Protein AF-A0A953JW24-F1 (afdb_monomer)

Nearest PDB structures (foldseek):
  2bq8-assembly1_X  TM=8.144E-01  e=4.336E-14  Homo sapiens
  7ov3-assembly1_A  TM=8.007E-01  e=7.863E-14  Sus scrofa
  1qhw-assembly1_A  TM=7.989E-01  e=8.857E-14  Rattus norvegicus
  1xzw-assembly1_A  TM=7.989E-01  e=3.280E-13  Ipomoea batatas
  1uf3-assembly1_C  TM=5.770E-01  e=3.808E-05  Thermus thermophilus

Solvent-accessible surface area (backbone atoms only — not comparable to full-atom values): 20051 Å² total; per-residue (Å²): 110,73,67,59,52,52,52,51,50,51,53,49,52,50,49,51,51,51,50,50,51,52,49,50,48,43,64,57,51,58,76,46,74,72,75,73,79,60,70,57,72,88,74,63,55,82,58,80,46,40,34,31,35,40,7,26,32,27,29,74,73,83,72,66,46,52,59,51,54,42,47,53,46,42,75,67,62,40,71,37,30,41,33,18,11,17,58,22,55,50,37,85,40,61,69,30,50,51,52,46,51,49,50,33,55,74,47,70,53,46,73,50,75,21,42,22,75,33,30,34,50,96,66,101,40,66,56,11,56,52,46,49,38,68,80,40,67,86,52,94,55,68,48,48,51,34,49,55,84,67,37,39,37,42,35,30,38,61,91,49,66,58,50,91,89,29,70,56,34,52,48,55,56,48,52,54,64,79,52,58,29,25,24,43,33,33,28,6,60,51,56,71,72,57,60,77,70,64,52,71,63,26,50,50,36,22,46,49,48,44,51,56,35,53,76,40,51,38,35,41,36,42,12,5,77,47,29,16,38,36,32,37,26,25,39,53,69,28,29,36,35,29,37,8,10,21,30,101,75,38,39,76,65,59,72,79,46,97,54,50,65,49,74,47,44,65,44,48,37,42,36,41,36,35,34,43,92,57,27,36,42,34,38,31,30,34,83,90,67,49,78,76,47,65,47,74,42,82,40,45,70,40,93,59,78,79,79,86,81,90,50,99,86,52,70,60,49,62,53,80,88,68,49,82,71,82,64,86,76,73,87,70,93,80,87,85,86,81,84,85,72,92,77,95,70,85,85,79,78,81,73,83,92,82,83,77,88,79,90,129

Mean predicted aligned error: 10.03 Å

Sequence (360 aa):
MRKLFRLLLIALLIGLAAFGGFAWMVVHPTIGEVASPSPSDKAAGAPLWSFGFVGDTHQGLQSGAVDELFSKLAQAKVELVLHLGDMVDQAESEAQWQSFVDLARQHRLRLLPTIGNHDAIAAYSDHGEIRLRRHFPWLPATFYHCRHRDLNFLVLNSERSLLPGSVQRKFIGRELFDHPGTTVVTIHRPVFTASPRDWGNKYWRQLWLHSALSGSDANLVLSGHNHYYERTRPLDKVTYVTSGGGAPNTYDPPAPNQHTAIVAGDKLHYGIVAVHADRLHTRVYDLAGNLLDAFDTPRRPPHHPVGHQVNPGSLELPPLADLPFFSGDEVSANQANSDIATDSSPLNMVLPDDQLPRPW

pLDDT: mean 82.02, std 21.35, range [27.58, 98.88]

Radius of gyration: 21.93 Å; Cα contacts (8 Å, |Δi|>4): 721; chains: 1; bounding box: 59×57×71 Å

Structure (mmCIF, N/CA/C/O backbone):
data_AF-A0A953JW24-F1
#
_entry.id   AF-A0A953JW24-F1
#
loop_
_atom_site.group_PDB
_atom_site.id
_atom_site.type_symbol
_atom_site.label_atom_id
_atom_site.label_alt_id
_atom_site.label_comp_id
_atom_site.label_asym_id
_atom_site.label_entity_id
_atom_site.label_seq_id
_atom_site.pdbx_PDB_ins_code
_atom_site.Cartn_x
_atom_site.Cartn_y
_atom_site.Cartn_z
_atom_site.occupancy
_atom_site.B_iso_or_equiv
_atom_site.auth_seq_id
_atom_site.auth_comp_id
_atom_site.auth_asym_id
_atom_site.auth_atom_id
_atom_site.pdbx_PDB_model_num
ATOM 1 N N . MET A 1 1 ? -28.484 -6.843 -46.686 1.00 72.25 1 MET A N 1
ATOM 2 C CA . MET A 1 1 ? -27.184 -6.217 -46.342 1.00 72.25 1 MET A CA 1
ATOM 3 C C . MET A 1 1 ? -27.311 -4.857 -45.637 1.00 72.25 1 MET A C 1
ATOM 5 O O . MET A 1 1 ? -26.897 -4.774 -44.492 1.00 72.25 1 MET A O 1
ATOM 9 N N . ARG A 1 2 ? -27.943 -3.815 -46.212 1.00 85.44 2 ARG A N 1
ATOM 10 C CA . ARG A 1 2 ? -28.028 -2.468 -45.579 1.00 85.44 2 ARG A CA 1
ATOM 11 C C . ARG A 1 2 ? -28.730 -2.405 -44.206 1.00 85.44 2 ARG A C 1
ATOM 13 O O . ARG A 1 2 ? -28.278 -1.666 -43.341 1.00 85.44 2 ARG A O 1
ATOM 20 N N . LYS A 1 3 ? -29.812 -3.169 -43.987 1.00 87.38 3 LYS A N 1
ATOM 21 C CA . LYS A 1 3 ? -30.506 -3.232 -42.679 1.00 87.38 3 LYS A CA 1
ATOM 22 C C . LYS A 1 3 ? -29.643 -3.888 -41.593 1.00 87.38 3 LYS A C 1
ATOM 24 O O . LYS A 1 3 ? -29.522 -3.330 -40.514 1.00 87.38 3 LYS A O 1
ATOM 29 N N . LEU A 1 4 ? -28.999 -5.015 -41.912 1.00 89.19 4 LEU A N 1
ATOM 30 C CA . LEU A 1 4 ? -28.085 -5.708 -40.999 1.00 89.19 4 LEU A CA 1
ATOM 31 C C . LEU A 1 4 ? -26.889 -4.822 -40.625 1.00 89.19 4 LEU A C 1
ATOM 33 O O . LEU A 1 4 ? -26.575 -4.695 -39.451 1.00 89.19 4 LEU A O 1
ATOM 37 N N . PHE A 1 5 ? -26.291 -4.132 -41.601 1.00 92.50 5 PHE A N 1
ATOM 38 C CA . PHE A 1 5 ? -25.209 -3.179 -41.342 1.00 92.50 5 PHE A CA 1
ATOM 39 C C . PHE A 1 5 ? -25.637 -2.042 -40.400 1.00 92.50 5 PHE A C 1
ATOM 41 O O . PHE A 1 5 ? -24.920 -1.723 -39.459 1.00 92.50 5 PHE A O 1
ATOM 48 N N . ARG A 1 6 ? -26.831 -1.461 -40.600 1.00 91.81 6 ARG A N 1
ATOM 49 C CA . ARG A 1 6 ? -27.373 -0.433 -39.693 1.00 91.81 6 ARG A CA 1
ATOM 50 C C . ARG A 1 6 ? -27.595 -0.965 -38.277 1.00 91.81 6 ARG A C 1
ATOM 52 O O . ARG A 1 6 ? -27.278 -0.259 -37.331 1.00 91.81 6 ARG A O 1
ATOM 59 N N . LEU A 1 7 ? -28.108 -2.186 -38.130 1.00 93.00 7 LEU A N 1
ATOM 60 C CA . LEU A 1 7 ? -28.302 -2.806 -36.815 1.00 93.00 7 LEU A CA 1
ATOM 61 C C . LEU A 1 7 ? -26.968 -3.060 -36.104 1.00 93.00 7 LEU A C 1
ATOM 63 O O . LEU A 1 7 ? -26.850 -2.736 -34.928 1.00 93.00 7 LEU A O 1
ATOM 67 N N . LEU A 1 8 ? -25.955 -3.560 -36.820 1.00 93.31 8 LEU A N 1
ATOM 68 C CA . LEU A 1 8 ? -24.609 -3.750 -36.271 1.00 93.31 8 LEU A CA 1
ATOM 69 C C . LEU A 1 8 ? -23.970 -2.421 -35.851 1.00 93.31 8 LEU A C 1
ATOM 71 O O . LEU A 1 8 ? -23.380 -2.345 -34.779 1.00 93.31 8 LEU A O 1
ATOM 75 N N . LEU A 1 9 ? -24.131 -1.363 -36.652 1.00 93.94 9 LEU A N 1
ATOM 76 C CA . LEU A 1 9 ? -23.633 -0.033 -36.304 1.00 93.94 9 LEU A CA 1
ATOM 77 C C . LEU A 1 9 ? -24.343 0.537 -35.067 1.00 93.94 9 LEU A C 1
ATOM 79 O O . LEU A 1 9 ? -23.683 1.069 -34.184 1.00 93.94 9 LEU A O 1
ATOM 83 N N . ILE A 1 10 ? -25.670 0.400 -34.975 1.00 94.25 10 ILE A N 1
ATOM 84 C CA . ILE A 1 10 ? -26.435 0.831 -33.795 1.00 94.25 10 ILE A CA 1
ATOM 85 C C . ILE A 1 10 ? -25.984 0.054 -32.553 1.00 94.25 10 ILE A C 1
ATOM 87 O O . ILE A 1 10 ? -25.724 0.666 -31.523 1.00 94.25 10 ILE A O 1
ATOM 91 N N . ALA A 1 11 ? -25.837 -1.270 -32.651 1.00 92.75 11 ALA A N 1
ATOM 92 C CA . ALA A 1 11 ? -25.358 -2.099 -31.546 1.00 92.75 11 ALA A CA 1
ATOM 93 C C . ALA A 1 11 ? -23.941 -1.701 -31.100 1.00 92.75 11 ALA A C 1
ATOM 95 O O . ALA A 1 11 ? -23.691 -1.584 -29.903 1.00 92.75 11 ALA A O 1
ATOM 96 N N . LEU A 1 12 ? -23.036 -1.423 -32.047 1.00 93.56 12 LEU A N 1
ATOM 97 C CA . LEU A 1 12 ? -21.690 -0.926 -31.755 1.00 93.56 12 LEU A CA 1
ATOM 98 C C . LEU A 1 12 ? -21.729 0.431 -31.041 1.00 93.56 12 LEU A C 1
ATOM 100 O O . LEU A 1 12 ? -21.037 0.611 -30.045 1.00 93.56 12 LEU A O 1
ATOM 104 N N . LEU A 1 13 ? -22.546 1.375 -31.518 1.00 93.75 13 LEU A N 1
ATOM 105 C CA . LEU A 1 13 ? -22.682 2.698 -30.902 1.00 93.75 13 LEU A CA 1
ATOM 106 C C . LEU A 1 13 ? -23.253 2.610 -29.481 1.00 93.75 13 LEU A C 1
ATOM 108 O O . LEU A 1 13 ? -22.744 3.280 -28.586 1.00 93.75 13 LEU A O 1
ATOM 112 N N . ILE A 1 14 ? -24.256 1.755 -29.257 1.00 93.31 14 ILE A N 1
ATOM 113 C CA . ILE A 1 14 ? -24.796 1.481 -27.917 1.00 93.31 14 ILE A CA 1
ATOM 114 C C . ILE A 1 14 ? -23.713 0.867 -27.025 1.00 93.31 14 ILE A C 1
ATOM 116 O O . ILE A 1 14 ? -23.540 1.309 -25.894 1.00 93.31 14 ILE A O 1
ATOM 120 N N . GLY A 1 15 ? -22.953 -0.107 -27.534 1.00 90.75 15 GLY A N 1
ATOM 121 C CA . GLY A 1 15 ? -21.854 -0.734 -26.800 1.00 90.75 15 GLY A CA 1
ATOM 122 C C . GLY A 1 15 ? -20.759 0.259 -26.406 1.00 90.75 15 GLY A C 1
ATOM 123 O O . GLY A 1 15 ? -20.327 0.271 -25.256 1.00 90.75 15 GLY A O 1
ATOM 124 N N . LEU A 1 16 ? -20.353 1.140 -27.325 1.00 91.69 16 LEU A N 1
ATOM 125 C CA . LEU A 1 16 ? -19.372 2.198 -27.064 1.00 91.69 16 LEU A CA 1
ATOM 126 C C . LEU A 1 16 ? -19.886 3.219 -26.045 1.00 91.69 16 LEU A C 1
ATOM 128 O O . LEU A 1 16 ? -19.141 3.609 -25.150 1.00 91.69 16 LEU A O 1
ATOM 132 N N . ALA A 1 17 ? -21.154 3.625 -26.146 1.00 90.31 17 ALA A N 1
ATOM 133 C CA . ALA A 1 17 ? -21.768 4.534 -25.183 1.00 90.31 17 ALA A CA 1
ATOM 134 C C . ALA A 1 17 ? -21.864 3.900 -23.785 1.00 90.31 17 ALA A C 1
ATOM 136 O O . ALA A 1 17 ? -21.519 4.544 -22.797 1.00 90.31 17 ALA A O 1
ATOM 137 N N . ALA A 1 18 ? -22.267 2.628 -23.700 1.00 89.94 18 ALA A N 1
ATOM 138 C CA . ALA A 1 18 ? -22.333 1.885 -22.444 1.00 89.94 18 ALA A CA 1
ATOM 139 C C . ALA A 1 18 ? -20.945 1.712 -21.810 1.00 89.94 18 ALA A C 1
ATOM 141 O O . ALA A 1 18 ? -20.783 1.961 -20.616 1.00 89.94 18 ALA A O 1
ATOM 142 N N . PHE A 1 19 ? -19.929 1.354 -22.604 1.00 88.19 19 PHE A N 1
ATOM 143 C CA . PHE A 1 19 ? -18.548 1.267 -22.131 1.00 88.19 19 PHE A CA 1
ATOM 144 C C . PHE A 1 19 ? -18.015 2.629 -21.673 1.00 88.19 19 PHE A C 1
ATOM 146 O O . PHE A 1 19 ? -17.398 2.713 -20.616 1.00 88.19 19 PHE A O 1
ATOM 153 N N . GLY A 1 20 ? -18.295 3.700 -22.421 1.00 89.31 20 GLY A N 1
ATOM 154 C CA . GLY A 1 20 ? -17.932 5.063 -22.037 1.00 89.31 20 GLY A CA 1
ATOM 155 C C . GLY A 1 20 ? -18.574 5.489 -20.714 1.00 89.31 20 GLY A C 1
ATOM 156 O O . GLY A 1 20 ? -17.888 6.035 -19.855 1.00 89.31 20 GLY A O 1
ATOM 157 N N . GLY A 1 21 ? -19.858 5.178 -20.514 1.00 88.00 21 GLY A N 1
ATOM 158 C CA . GLY A 1 21 ? -20.566 5.429 -19.256 1.00 88.00 21 GLY A CA 1
ATOM 159 C C . GLY A 1 21 ? -19.998 4.627 -18.082 1.00 88.00 21 GLY A C 1
ATOM 160 O O . GLY A 1 21 ? -19.746 5.195 -17.022 1.00 88.00 21 GLY A O 1
ATOM 161 N N . PHE A 1 22 ? -19.727 3.333 -18.281 1.00 86.50 22 PHE A N 1
ATOM 162 C CA . PHE A 1 22 ? -19.067 2.487 -17.282 1.00 86.50 22 PHE A CA 1
ATOM 163 C C . PHE A 1 22 ? -17.683 3.029 -16.909 1.00 86.50 22 PHE A C 1
ATOM 165 O O . PHE A 1 22 ? -17.386 3.202 -15.729 1.00 86.50 22 PHE A O 1
ATOM 172 N N . ALA A 1 23 ? -16.856 3.346 -17.907 1.00 88.38 23 ALA A N 1
ATOM 173 C CA . ALA A 1 23 ? -15.517 3.862 -17.677 1.00 88.38 23 ALA A CA 1
ATOM 174 C C . ALA A 1 23 ? -15.546 5.201 -16.940 1.00 88.38 23 ALA A C 1
ATOM 176 O O . ALA A 1 23 ? -14.762 5.402 -16.017 1.00 88.38 23 ALA A O 1
ATOM 177 N N . TRP A 1 24 ? -16.480 6.087 -17.298 1.00 89.19 24 TRP A N 1
ATOM 178 C CA . TRP A 1 24 ? -16.683 7.347 -16.595 1.00 89.19 24 TRP A CA 1
ATOM 179 C C . TRP A 1 24 ? -17.077 7.127 -15.131 1.00 89.19 24 TRP A C 1
ATOM 181 O O . TRP A 1 24 ? -16.460 7.732 -14.262 1.00 89.19 24 TRP A O 1
ATOM 191 N N . MET A 1 25 ? -18.027 6.233 -14.845 1.00 86.31 25 MET A N 1
ATOM 192 C CA . MET A 1 25 ? -18.471 5.943 -13.476 1.00 86.31 25 MET A CA 1
ATOM 193 C C . MET A 1 25 ? -17.333 5.405 -12.599 1.00 86.31 25 MET A C 1
ATOM 195 O O . MET A 1 25 ? -17.153 5.863 -11.480 1.00 86.31 25 MET A O 1
ATOM 199 N N . VAL A 1 26 ? -16.529 4.468 -13.109 1.00 84.81 26 VAL A N 1
ATOM 200 C CA . VAL A 1 26 ? -15.448 3.845 -12.325 1.00 84.81 26 VAL A CA 1
ATOM 201 C C . VAL A 1 26 ? -14.311 4.822 -12.012 1.00 84.81 26 VAL A C 1
ATOM 203 O O . VAL A 1 26 ? -13.729 4.766 -10.931 1.00 84.81 26 VAL A O 1
ATOM 206 N N . VAL A 1 27 ? -13.963 5.710 -12.947 1.00 88.62 27 VAL A N 1
ATOM 207 C CA . VAL A 1 27 ? -12.881 6.689 -12.728 1.00 88.62 27 VAL A CA 1
ATOM 208 C C . VAL A 1 27 ? -13.354 7.950 -11.992 1.00 88.62 27 VAL A C 1
ATOM 210 O O . VAL A 1 27 ? -12.522 8.766 -11.600 1.00 88.62 27 VAL A O 1
ATOM 213 N N . HIS A 1 28 ? -14.665 8.081 -11.757 1.00 90.06 28 HIS A N 1
ATOM 214 C CA . HIS A 1 28 ? -15.287 9.115 -10.924 1.00 90.06 28 HIS A CA 1
ATOM 215 C C . HIS A 1 28 ? -16.089 8.465 -9.783 1.00 90.06 28 HIS A C 1
ATOM 217 O O . HIS A 1 28 ? -17.320 8.540 -9.772 1.00 90.06 28 HIS A O 1
ATOM 223 N N . PRO A 1 29 ? -15.401 7.805 -8.838 1.00 93.62 29 PRO A N 1
ATOM 224 C CA . PRO A 1 29 ? -16.054 7.077 -7.762 1.00 93.62 29 PRO A CA 1
ATOM 225 C C . PRO A 1 29 ? -16.805 8.010 -6.817 1.00 93.62 29 PRO A C 1
ATOM 227 O O . PRO A 1 29 ? -16.514 9.207 -6.713 1.00 93.62 29 PRO A O 1
ATOM 230 N N . THR A 1 30 ? -17.736 7.442 -6.056 1.00 94.19 30 THR A N 1
ATOM 231 C CA . THR A 1 30 ? -18.421 8.182 -4.998 1.00 94.19 30 THR A CA 1
ATOM 232 C C . THR A 1 30 ? -17.414 8.550 -3.915 1.00 94.19 30 THR A C 1
ATOM 234 O O . THR A 1 30 ? -16.784 7.678 -3.313 1.00 94.19 30 THR A O 1
ATOM 237 N N . ILE A 1 31 ? -17.274 9.848 -3.654 1.00 95.38 31 ILE A N 1
ATOM 238 C CA . ILE A 1 31 ? -16.369 10.378 -2.635 1.00 95.38 31 ILE A CA 1
ATOM 239 C C . ILE A 1 31 ? -17.102 10.375 -1.294 1.00 95.38 31 ILE A C 1
ATOM 241 O O . ILE A 1 31 ? -18.052 11.128 -1.090 1.00 95.38 31 ILE A O 1
ATOM 245 N N . GLY A 1 32 ? -16.659 9.514 -0.384 1.00 90.81 32 GLY A N 1
ATOM 246 C CA . GLY A 1 32 ? -17.136 9.469 0.991 1.00 90.81 32 GLY A CA 1
ATOM 247 C C . GLY A 1 32 ? -16.577 10.609 1.842 1.00 90.81 32 GLY A C 1
ATOM 248 O O . GLY A 1 32 ? -15.574 11.246 1.507 1.00 90.81 32 GLY A O 1
ATOM 249 N N . GLU A 1 33 ? -17.213 10.850 2.983 1.00 83.75 33 GLU A N 1
ATOM 250 C CA . GLU A 1 33 ? -16.697 11.793 3.969 1.00 83.75 33 GLU A CA 1
ATOM 251 C C . GLU A 1 33 ? -15.441 11.239 4.654 1.00 83.75 33 GLU A C 1
ATOM 253 O O . GLU A 1 33 ? -15.253 10.028 4.797 1.00 83.75 33 GLU A O 1
ATOM 258 N N . VAL A 1 34 ? -14.563 12.143 5.091 1.00 73.38 34 VAL A N 1
ATOM 259 C CA . VAL A 1 34 ? -13.479 11.765 6.000 1.00 73.38 34 VAL A CA 1
ATOM 260 C C . VAL A 1 34 ? -14.140 11.475 7.339 1.00 73.38 34 VAL A C 1
ATOM 262 O O . VAL A 1 34 ? -14.781 12.364 7.896 1.00 73.38 34 VAL A O 1
ATOM 265 N N . ALA A 1 35 ? -14.013 10.245 7.842 1.00 63.59 35 ALA A N 1
ATOM 266 C CA . ALA A 1 35 ? -14.480 9.934 9.186 1.00 63.59 35 ALA A CA 1
ATOM 267 C C . ALA A 1 35 ? -13.866 10.941 10.174 1.00 63.59 35 ALA A C 1
ATOM 269 O O . ALA A 1 35 ? -12.676 11.253 10.078 1.00 63.59 35 ALA A O 1
ATOM 270 N N . SER A 1 36 ? -14.684 11.470 11.090 1.00 53.69 36 SER A N 1
ATOM 271 C CA . SER A 1 36 ? -14.232 12.308 12.208 1.00 53.69 36 SER A CA 1
ATOM 272 C C . SER A 1 36 ? -12.985 11.702 12.862 1.00 53.69 36 SER A C 1
ATOM 274 O O . SER A 1 36 ? -12.877 10.473 12.873 1.00 53.69 36 SER A O 1
ATOM 276 N N . PRO A 1 37 ? -12.053 12.516 13.404 1.00 56.09 37 PRO A N 1
ATOM 277 C CA . PRO A 1 37 ? -10.800 12.006 13.957 1.00 56.09 37 PRO A CA 1
ATOM 278 C C . PRO A 1 37 ? -11.079 10.814 14.872 1.00 56.09 37 PRO A C 1
ATOM 280 O O . PRO A 1 37 ? -11.942 10.906 15.752 1.00 56.09 37 PRO A O 1
ATOM 283 N N . SER A 1 38 ? -10.394 9.694 14.612 1.00 57.16 38 SER A N 1
ATOM 284 C CA . SER A 1 38 ? -10.602 8.461 15.368 1.00 57.16 38 SER A CA 1
ATOM 285 C C . SER A 1 38 ? -10.524 8.748 16.866 1.00 57.16 38 SER A C 1
ATOM 287 O O . SER A 1 38 ? -9.682 9.550 17.294 1.00 57.16 38 SER A O 1
ATOM 289 N N . PRO A 1 39 ? -11.361 8.087 17.685 1.00 53.34 39 PRO A N 1
ATOM 290 C CA . PRO A 1 39 ? -11.211 8.141 19.129 1.00 53.34 39 PRO A CA 1
ATOM 291 C C . PRO A 1 39 ? -9.757 7.838 19.503 1.00 53.34 39 PRO A C 1
ATOM 293 O O . PRO A 1 39 ? -9.147 6.939 18.928 1.00 53.34 39 PRO A O 1
ATOM 296 N N . SER A 1 40 ? -9.205 8.570 20.475 1.00 57.31 40 SER A N 1
ATOM 297 C CA . SER A 1 40 ? -7.867 8.284 21.015 1.00 57.31 40 SER A CA 1
ATOM 298 C C . SER A 1 40 ? -7.718 6.789 21.338 1.00 57.31 40 SER A C 1
ATOM 300 O O . SER A 1 40 ? -8.700 6.191 21.782 1.00 57.31 40 SER A O 1
ATOM 302 N N . ASP A 1 41 ? -6.514 6.208 21.223 1.00 55.97 41 ASP A N 1
ATOM 303 C CA . ASP A 1 41 ? -6.262 4.769 21.466 1.00 55.97 41 ASP A CA 1
ATOM 304 C C . ASP A 1 41 ? -6.875 4.258 22.796 1.00 55.97 41 ASP A C 1
ATOM 306 O O . ASP A 1 41 ? -7.283 3.105 22.906 1.00 55.97 41 ASP A O 1
ATOM 310 N N . LYS A 1 42 ? -7.018 5.128 23.811 1.00 55.84 42 LYS A N 1
ATOM 311 C CA . LYS A 1 42 ? -7.668 4.798 25.095 1.00 55.84 42 LYS A CA 1
ATOM 312 C C . LYS A 1 42 ? -9.155 4.438 24.978 1.00 55.84 42 LYS A C 1
ATOM 314 O O . LYS A 1 42 ? -9.644 3.648 25.777 1.00 55.84 42 LYS A O 1
ATOM 319 N N . ALA A 1 43 ? -9.873 5.022 24.024 1.00 57.44 43 ALA A N 1
ATOM 320 C CA . ALA A 1 43 ? -11.295 4.775 23.783 1.00 57.44 43 ALA A CA 1
ATOM 321 C C . ALA A 1 43 ? -11.536 3.623 22.787 1.00 57.44 43 ALA A C 1
ATOM 323 O O . ALA A 1 43 ? -12.635 3.082 22.723 1.00 57.44 43 ALA A O 1
ATOM 324 N N . ALA A 1 44 ? -10.506 3.237 22.030 1.00 61.62 44 ALA A N 1
ATOM 325 C CA . ALA A 1 44 ? -10.567 2.297 20.914 1.00 61.62 44 ALA A CA 1
ATOM 326 C C . ALA A 1 44 ? -10.638 0.806 21.313 1.00 61.62 44 ALA A C 1
ATOM 328 O O . ALA A 1 44 ? -10.867 -0.037 20.439 1.00 61.62 44 ALA A O 1
ATOM 329 N N . GLY A 1 45 ? -10.445 0.483 22.599 1.00 73.31 45 GLY A N 1
ATOM 330 C CA . GLY A 1 45 ? -10.187 -0.882 23.071 1.00 73.31 45 GLY A CA 1
ATOM 331 C C . GLY A 1 45 ? -8.786 -1.367 22.678 1.00 73.31 45 GLY A C 1
ATOM 332 O O . GLY A 1 45 ? -8.121 -0.760 21.844 1.00 73.31 45 GLY A O 1
ATOM 333 N N . ALA A 1 46 ? -8.305 -2.456 23.281 1.00 84.94 46 ALA A N 1
ATOM 334 C CA . ALA A 1 46 ? -7.021 -3.030 22.879 1.00 84.94 46 ALA A CA 1
ATOM 335 C C . ALA A 1 46 ? -7.124 -3.632 21.460 1.00 84.94 46 ALA A C 1
ATOM 337 O O . ALA A 1 46 ? -8.132 -4.284 21.160 1.00 84.94 46 ALA A O 1
ATOM 338 N N . PRO A 1 47 ? -6.123 -3.435 20.582 1.00 90.94 47 PRO A N 1
ATOM 339 C CA . PRO A 1 47 ? -6.099 -4.105 19.289 1.00 90.94 47 PRO A CA 1
ATOM 340 C C . PRO A 1 47 ? -5.923 -5.614 19.465 1.00 90.94 47 PRO A C 1
ATOM 342 O O . PRO A 1 47 ? -5.250 -6.069 20.390 1.00 90.94 47 PRO A O 1
ATOM 345 N N . LEU A 1 48 ? -6.507 -6.387 18.550 1.00 89.44 48 LEU A N 1
ATOM 346 C CA . LEU A 1 48 ? -6.288 -7.830 18.459 1.00 89.44 48 LEU A CA 1
ATOM 347 C C . LEU A 1 48 ? -4.837 -8.114 18.063 1.00 89.44 48 LEU A C 1
ATOM 349 O O . LEU A 1 48 ? -4.229 -9.037 18.594 1.00 89.44 48 LEU A O 1
ATOM 353 N N . TRP A 1 49 ? -4.312 -7.319 17.124 1.00 91.75 49 TRP A N 1
ATOM 354 C CA . TRP A 1 49 ? -2.929 -7.340 16.644 1.00 91.75 49 TRP A CA 1
ATOM 355 C C . TRP A 1 49 ? -2.622 -6.147 15.749 1.00 91.75 49 TRP A C 1
ATOM 357 O O . TRP A 1 49 ? -3.495 -5.315 15.511 1.00 91.75 49 TRP A O 1
ATOM 367 N N . SER A 1 50 ? -1.389 -6.047 15.256 1.00 95.19 50 SER A N 1
ATOM 368 C CA . SER A 1 50 ? -0.988 -4.989 14.332 1.00 95.19 50 SER A CA 1
ATOM 369 C C . SER A 1 50 ? -0.030 -5.477 13.248 1.00 95.19 50 SER A C 1
ATOM 371 O O . SER A 1 50 ? 0.729 -6.431 13.433 1.00 95.19 50 SER A O 1
ATOM 373 N N . PHE A 1 51 ? -0.052 -4.783 12.115 1.00 97.75 51 PHE A N 1
ATOM 374 C CA . PHE A 1 51 ? 0.964 -4.874 11.072 1.00 97.75 51 PHE A CA 1
ATOM 375 C C . PHE A 1 51 ? 1.486 -3.481 10.721 1.00 97.75 51 PHE A C 1
ATOM 377 O O . PHE A 1 51 ? 0.821 -2.476 10.970 1.00 97.75 51 PHE A O 1
ATOM 384 N N . GLY A 1 52 ? 2.690 -3.414 10.167 1.00 98.50 52 GLY A N 1
ATOM 385 C CA . GLY A 1 52 ? 3.298 -2.176 9.698 1.00 98.50 52 GLY A CA 1
ATOM 386 C C . GLY A 1 52 ? 3.273 -2.050 8.181 1.00 98.50 52 GLY A C 1
ATOM 387 O O . GLY A 1 52 ? 3.070 -3.036 7.471 1.00 98.50 52 GLY A O 1
ATOM 388 N N . PHE A 1 53 ? 3.539 -0.850 7.676 1.00 98.88 53 PHE A N 1
ATOM 389 C CA . PHE A 1 53 ? 3.883 -0.643 6.273 1.00 98.88 53 PHE A CA 1
ATOM 390 C C . PHE A 1 53 ? 4.935 0.450 6.101 1.00 98.88 53 PHE A C 1
ATOM 392 O O . PHE A 1 53 ? 5.007 1.396 6.886 1.00 98.88 53 PHE A O 1
ATOM 399 N N . VAL A 1 54 ? 5.744 0.304 5.058 1.00 98.62 54 VAL A N 1
ATOM 400 C CA . VAL A 1 54 ? 6.757 1.271 4.619 1.00 98.62 54 VAL A CA 1
ATOM 401 C C . VAL A 1 54 ? 7.018 1.043 3.129 1.00 98.62 54 VAL A C 1
ATOM 403 O O . VAL A 1 54 ? 6.891 -0.082 2.654 1.00 98.62 54 VAL A O 1
ATOM 406 N N . GLY A 1 55 ? 7.333 2.084 2.370 1.00 97.69 55 GLY A N 1
ATOM 407 C CA . GLY A 1 55 ? 7.630 1.991 0.940 1.00 97.69 55 GLY A CA 1
ATOM 408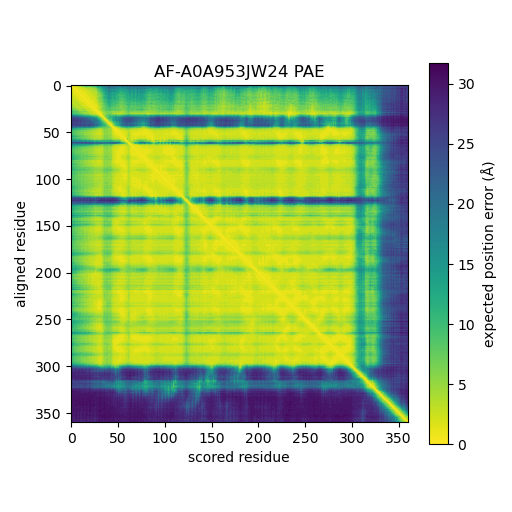 C C . GLY A 1 55 ? 8.825 2.849 0.576 1.00 97.69 55 GLY A C 1
ATOM 409 O O . GLY A 1 55 ? 9.151 3.769 1.324 1.00 97.69 55 GLY A O 1
ATOM 410 N N . ASP A 1 56 ? 9.445 2.555 -0.565 1.00 97.62 56 ASP A N 1
ATOM 411 C CA . ASP A 1 56 ? 10.477 3.399 -1.167 1.00 97.62 56 ASP A CA 1
ATOM 412 C C . ASP A 1 56 ? 11.669 3.603 -0.216 1.00 97.62 56 ASP A C 1
ATOM 414 O O . ASP A 1 56 ? 12.125 4.719 0.027 1.00 97.62 56 ASP A O 1
ATOM 418 N N . THR A 1 57 ? 12.171 2.512 0.373 1.00 96.44 57 THR A N 1
ATOM 419 C CA . THR A 1 57 ? 13.356 2.554 1.243 1.00 96.44 57 THR A CA 1
ATOM 420 C C . THR A 1 57 ? 14.652 2.754 0.474 1.00 96.44 57 THR A C 1
ATOM 422 O O . THR A 1 57 ? 15.629 3.192 1.080 1.00 96.44 57 THR A O 1
ATOM 425 N N . HIS A 1 58 ? 14.676 2.439 -0.830 1.00 93.50 58 HIS A N 1
ATOM 426 C CA . HIS A 1 58 ? 15.821 2.650 -1.724 1.00 93.50 58 HIS A CA 1
ATOM 427 C C . HIS A 1 58 ? 17.168 2.303 -1.061 1.00 93.50 58 HIS A C 1
ATOM 429 O O . HIS A 1 58 ? 18.090 3.128 -0.991 1.00 93.50 58 HIS A O 1
ATOM 435 N N . GLN A 1 59 ? 17.290 1.086 -0.516 1.00 91.19 59 GLN A N 1
ATOM 436 C CA . GLN A 1 59 ? 18.527 0.640 0.117 1.00 91.19 59 GLN A CA 1
ATOM 437 C C . GLN A 1 59 ? 19.672 0.792 -0.886 1.00 91.19 59 GLN A C 1
ATOM 439 O O . GLN A 1 59 ? 19.667 0.178 -1.949 1.00 91.19 59 GLN A O 1
ATOM 444 N N . GLY A 1 60 ? 20.641 1.645 -0.556 1.00 80.38 60 GLY A N 1
ATOM 445 C CA . GLY A 1 60 ? 21.656 2.109 -1.507 1.00 80.38 60 GLY A CA 1
ATOM 446 C C . GLY A 1 60 ? 21.888 3.616 -1.464 1.00 80.38 60 GLY A C 1
ATOM 447 O O . GLY A 1 60 ? 23.016 4.047 -1.677 1.00 80.38 60 GLY A O 1
ATOM 448 N N . LEU A 1 61 ? 20.889 4.406 -1.056 1.00 80.69 61 LEU A N 1
ATOM 449 C CA . LEU A 1 61 ? 21.021 5.863 -0.886 1.00 80.69 61 LEU A CA 1
ATOM 450 C C . LEU A 1 61 ? 21.779 6.293 0.395 1.00 80.69 61 LEU A C 1
ATOM 452 O O . LEU A 1 61 ? 21.778 7.468 0.744 1.00 80.69 61 LEU A O 1
ATOM 456 N N . GLN A 1 62 ? 22.437 5.350 1.089 1.00 66.44 62 GLN A N 1
ATOM 457 C CA . GLN A 1 62 ? 23.366 5.559 2.219 1.00 66.44 62 GLN A CA 1
ATOM 458 C C . GLN A 1 62 ? 22.908 6.582 3.279 1.00 66.44 62 GLN A C 1
ATOM 460 O O . GLN A 1 62 ? 23.619 7.533 3.592 1.00 66.44 62 GLN A O 1
ATOM 465 N N . SER A 1 63 ? 21.729 6.374 3.866 1.00 70.69 63 SER A N 1
ATOM 466 C CA . SER A 1 63 ? 21.105 7.364 4.758 1.00 70.69 63 SER A CA 1
ATOM 467 C C . SER A 1 63 ? 20.912 6.928 6.212 1.00 70.69 63 SER A C 1
ATOM 469 O O . SER A 1 63 ? 20.589 7.761 7.051 1.00 70.69 63 SER A O 1
ATOM 471 N N . GLY A 1 64 ? 21.031 5.632 6.521 1.00 86.00 64 GLY A N 1
ATOM 472 C CA . GLY A 1 64 ? 20.636 5.072 7.825 1.00 86.00 64 GLY A CA 1
ATOM 473 C C . GLY A 1 64 ? 19.120 5.069 8.090 1.00 86.00 64 GLY A C 1
ATOM 474 O O . GLY A 1 64 ? 18.674 4.421 9.031 1.00 86.00 64 GLY A O 1
ATOM 475 N N . ALA A 1 65 ? 18.316 5.715 7.235 1.00 91.31 65 ALA A N 1
ATOM 476 C CA . ALA A 1 65 ? 16.871 5.855 7.416 1.00 91.31 65 ALA A CA 1
ATOM 477 C C . ALA A 1 65 ? 16.150 4.503 7.495 1.00 91.31 65 ALA A C 1
ATOM 479 O O . ALA A 1 65 ? 15.248 4.336 8.309 1.00 91.31 65 ALA A O 1
ATOM 480 N N . VAL A 1 66 ? 16.574 3.524 6.688 1.00 94.75 66 VAL A N 1
ATOM 481 C CA . VAL A 1 66 ? 15.966 2.183 6.652 1.00 94.75 66 VAL A CA 1
ATOM 482 C C . VAL A 1 66 ? 16.129 1.459 7.990 1.00 94.75 66 VAL A C 1
ATOM 484 O O . VAL A 1 66 ? 15.171 0.871 8.486 1.00 94.75 66 VAL A O 1
ATOM 487 N N . ASP A 1 67 ? 17.312 1.550 8.606 1.00 96.00 67 ASP A N 1
ATOM 488 C CA . ASP A 1 67 ? 17.577 0.962 9.925 1.00 96.00 67 ASP A CA 1
ATOM 489 C C . ASP A 1 67 ? 16.694 1.605 11.004 1.00 96.00 67 ASP A C 1
ATOM 491 O O . ASP A 1 67 ? 16.076 0.900 11.804 1.00 96.00 67 ASP A O 1
ATOM 495 N N . GLU A 1 68 ? 16.553 2.935 10.983 1.00 96.38 68 GLU A N 1
ATOM 496 C CA . GLU A 1 68 ? 15.694 3.642 11.934 1.00 96.38 68 GLU A CA 1
ATOM 497 C C . GLU A 1 68 ? 14.209 3.297 11.735 1.00 96.38 68 GLU A C 1
ATOM 499 O O . GLU A 1 68 ? 13.524 2.965 12.704 1.00 96.38 68 GLU A O 1
ATOM 504 N N . LEU A 1 69 ? 13.713 3.301 10.492 1.00 97.38 69 LEU A N 1
ATOM 505 C CA . LEU A 1 69 ? 12.339 2.911 10.152 1.00 97.38 69 LEU A CA 1
ATOM 506 C C . LEU A 1 69 ? 12.035 1.485 10.626 1.00 97.38 69 LEU A C 1
ATOM 508 O O . LEU A 1 69 ? 11.005 1.241 11.262 1.00 97.38 69 LEU A O 1
ATOM 512 N N . PHE A 1 70 ? 12.945 0.543 10.370 1.00 97.56 70 PHE A N 1
ATOM 513 C CA . PHE A 1 70 ? 12.794 -0.843 10.806 1.00 97.56 70 PHE A CA 1
ATOM 514 C C . PHE A 1 70 ? 12.842 -0.970 12.330 1.00 97.56 70 PHE A C 1
ATOM 516 O O . PHE A 1 70 ? 12.022 -1.685 12.907 1.00 97.56 70 PHE A O 1
ATOM 523 N N . SER A 1 71 ? 13.706 -0.208 13.000 1.00 97.75 71 SER A N 1
ATOM 524 C CA . SER A 1 71 ? 13.740 -0.133 14.461 1.00 97.75 71 SER A CA 1
ATOM 525 C C . SER A 1 71 ? 12.411 0.360 15.040 1.00 97.75 71 SER A C 1
ATOM 527 O O . SER A 1 71 ? 11.885 -0.246 15.976 1.00 97.75 71 SER A O 1
ATOM 529 N N . LYS A 1 72 ? 11.804 1.412 14.469 1.00 98.12 72 LYS A N 1
ATOM 530 C CA . LYS A 1 72 ? 10.492 1.921 14.912 1.00 98.12 72 LYS A CA 1
ATOM 531 C C . LYS A 1 72 ? 9.383 0.881 14.728 1.00 98.12 72 LYS A C 1
ATOM 533 O O . LYS A 1 72 ? 8.587 0.666 15.643 1.00 98.12 72 LYS A O 1
ATOM 538 N N . LEU A 1 73 ? 9.355 0.200 13.582 1.00 98.19 73 LEU A N 1
ATOM 539 C CA . LEU A 1 73 ? 8.400 -0.878 13.304 1.00 98.19 73 LEU A CA 1
ATOM 540 C C . LEU A 1 73 ? 8.573 -2.058 14.275 1.00 98.19 73 LEU A C 1
ATOM 542 O O . LEU A 1 73 ? 7.586 -2.565 14.811 1.00 98.19 73 LEU A O 1
ATOM 546 N N . ALA A 1 74 ? 9.814 -2.448 14.576 1.00 96.62 74 ALA A N 1
ATOM 547 C CA . ALA A 1 74 ? 10.113 -3.507 15.537 1.00 96.62 74 ALA A CA 1
ATOM 548 C C . ALA A 1 74 ? 9.704 -3.121 16.969 1.00 96.62 74 ALA A C 1
ATOM 550 O O . ALA A 1 74 ? 9.093 -3.919 17.683 1.00 96.62 74 ALA A O 1
ATOM 551 N N . GLN A 1 75 ? 9.967 -1.877 17.386 1.00 97.31 75 GLN A N 1
ATOM 552 C CA . GLN A 1 75 ? 9.542 -1.341 18.687 1.00 97.31 75 GLN A CA 1
ATOM 553 C C . GLN A 1 75 ? 8.015 -1.307 18.834 1.00 97.31 75 GLN A C 1
ATOM 555 O O . GLN A 1 75 ? 7.499 -1.541 19.929 1.00 97.31 75 GLN A O 1
ATOM 560 N N . ALA A 1 76 ? 7.292 -1.077 17.735 1.00 96.19 76 ALA A N 1
ATOM 561 C CA . ALA A 1 76 ? 5.835 -1.150 17.685 1.00 96.19 76 ALA A CA 1
ATOM 562 C C . ALA A 1 76 ? 5.279 -2.586 17.771 1.00 96.19 76 ALA A C 1
ATOM 564 O O . ALA A 1 76 ? 4.063 -2.753 17.877 1.00 96.19 76 ALA A O 1
ATOM 565 N N . LYS A 1 77 ? 6.148 -3.611 17.764 1.00 93.62 77 LYS A N 1
ATOM 566 C CA . LYS A 1 77 ? 5.802 -5.038 17.884 1.00 93.62 77 LYS A CA 1
ATOM 567 C C . LYS A 1 77 ? 4.761 -5.495 16.857 1.00 93.62 77 LYS A C 1
ATOM 569 O O . LYS A 1 77 ? 3.880 -6.292 17.175 1.00 93.62 77 LYS A O 1
ATOM 574 N N . VAL A 1 78 ? 4.857 -4.968 15.639 1.00 94.50 78 VAL A N 1
ATOM 575 C CA . VAL A 1 78 ? 4.019 -5.405 14.518 1.00 94.50 78 VAL A CA 1
ATOM 576 C C . VAL A 1 78 ? 4.365 -6.845 14.142 1.00 94.50 78 VAL A C 1
ATOM 578 O O . VAL A 1 78 ? 5.521 -7.257 14.229 1.00 94.50 78 VAL A O 1
ATOM 581 N N . GLU A 1 79 ? 3.376 -7.623 13.715 1.00 92.00 79 GLU A N 1
ATOM 582 C CA . GLU A 1 79 ? 3.598 -9.041 13.398 1.00 92.00 79 GLU A CA 1
ATOM 583 C C . GLU A 1 79 ? 4.196 -9.253 12.010 1.00 92.00 79 GLU A C 1
ATOM 585 O O . GLU A 1 79 ? 4.944 -10.201 11.784 1.00 92.00 79 GLU A O 1
ATOM 590 N N . LEU A 1 80 ? 3.877 -8.357 11.079 1.00 93.19 80 LEU A N 1
ATOM 591 C CA . LEU A 1 80 ? 4.429 -8.313 9.732 1.00 93.19 80 LEU A CA 1
ATOM 592 C C . LEU A 1 80 ? 4.530 -6.865 9.258 1.00 93.19 80 LEU A C 1
ATOM 594 O O . LEU A 1 80 ? 3.852 -5.982 9.789 1.00 93.19 80 LEU A O 1
ATOM 598 N N . VAL A 1 81 ? 5.346 -6.635 8.235 1.00 97.75 81 VAL A N 1
ATOM 599 C CA . VAL A 1 81 ? 5.495 -5.344 7.562 1.00 97.75 81 VAL A CA 1
ATOM 600 C C . VAL A 1 81 ? 5.223 -5.522 6.075 1.00 97.75 81 VAL A C 1
ATOM 602 O O . VAL A 1 81 ? 5.871 -6.323 5.406 1.00 97.75 81 VAL A O 1
ATOM 605 N N . LEU A 1 82 ? 4.277 -4.756 5.546 1.00 98.44 82 LEU A N 1
ATOM 606 C CA . LEU A 1 82 ? 4.047 -4.637 4.112 1.00 98.44 82 LEU A CA 1
ATOM 607 C C . LEU A 1 82 ? 5.079 -3.663 3.535 1.00 98.44 82 LEU A C 1
ATOM 609 O O . LEU A 1 82 ? 5.025 -2.472 3.843 1.00 98.44 82 LEU A O 1
ATOM 613 N N . HIS A 1 83 ? 6.010 -4.150 2.711 1.00 98.38 83 HIS A N 1
ATOM 614 C CA . HIS A 1 83 ? 6.892 -3.253 1.967 1.00 98.38 83 HIS A CA 1
ATOM 615 C C . HIS A 1 83 ? 6.221 -2.855 0.652 1.00 98.38 83 HIS A C 1
ATOM 617 O O . HIS A 1 83 ? 5.814 -3.725 -0.117 1.00 98.38 83 HIS A O 1
ATOM 623 N N . LEU A 1 84 ? 6.091 -1.561 0.369 1.00 98.75 84 LEU A N 1
ATOM 624 C CA . LEU A 1 84 ? 5.269 -1.040 -0.733 1.00 98.75 84 LEU A CA 1
ATOM 625 C C . LEU A 1 84 ? 6.052 -0.844 -2.050 1.00 98.75 84 LEU A C 1
ATOM 627 O O . LEU A 1 84 ? 5.674 -0.013 -2.873 1.00 98.75 84 LEU A O 1
ATOM 631 N N . GLY A 1 85 ? 7.108 -1.634 -2.267 1.00 96.88 85 GLY A N 1
ATOM 632 C CA . GLY A 1 85 ? 8.018 -1.541 -3.421 1.00 96.88 85 GLY A CA 1
ATOM 633 C C . GLY A 1 85 ? 9.160 -0.544 -3.264 1.00 96.88 85 GLY A C 1
ATOM 634 O O . GLY A 1 85 ? 9.192 0.216 -2.297 1.00 96.88 85 GLY A O 1
ATOM 635 N N . ASP A 1 86 ? 10.104 -0.620 -4.199 1.00 96.88 86 ASP A N 1
ATOM 636 C CA . ASP A 1 86 ? 11.363 0.133 -4.242 1.00 96.88 86 ASP A CA 1
ATOM 637 C C . ASP A 1 86 ? 12.184 -0.076 -2.958 1.00 96.88 86 ASP A C 1
ATOM 639 O O . ASP A 1 86 ? 12.540 0.847 -2.220 1.00 96.88 86 ASP A O 1
ATOM 643 N N . MET A 1 87 ? 12.440 -1.355 -2.659 1.00 96.06 87 MET A N 1
ATOM 644 C CA . MET A 1 87 ? 13.244 -1.791 -1.513 1.00 96.06 87 MET A CA 1
ATOM 645 C C . MET A 1 87 ? 14.708 -1.410 -1.688 1.00 96.06 87 MET A C 1
ATOM 647 O O . MET A 1 87 ? 15.338 -0.927 -0.745 1.00 96.06 87 MET A O 1
ATOM 651 N N . VAL A 1 88 ? 15.235 -1.623 -2.894 1.00 94.31 88 VAL A N 1
ATOM 652 C CA . VAL A 1 88 ? 16.606 -1.296 -3.296 1.00 94.31 88 VAL A CA 1
ATOM 653 C C . VAL A 1 88 ? 16.601 -0.155 -4.302 1.00 94.31 88 VAL A C 1
ATOM 655 O O . VAL A 1 88 ? 15.610 0.072 -4.986 1.00 94.31 88 VAL A O 1
ATOM 658 N N . ASP A 1 89 ? 17.714 0.565 -4.409 1.00 91.88 89 ASP A N 1
ATOM 659 C CA . ASP A 1 89 ? 17.841 1.636 -5.402 1.00 91.88 89 ASP A CA 1
ATOM 660 C C . ASP A 1 89 ? 18.155 1.096 -6.811 1.00 91.88 89 ASP A C 1
ATOM 662 O O . ASP A 1 89 ? 17.708 1.645 -7.818 1.00 91.88 89 ASP A O 1
ATOM 666 N N . GLN A 1 90 ? 18.907 -0.005 -6.888 1.00 90.44 90 GLN A N 1
ATOM 667 C CA . GLN A 1 90 ? 19.343 -0.643 -8.127 1.00 90.44 90 GLN A CA 1
ATOM 668 C C . GLN A 1 90 ? 18.990 -2.130 -8.117 1.00 90.44 90 GLN A C 1
ATOM 670 O O . GLN A 1 90 ? 19.625 -2.924 -7.417 1.00 90.44 90 GLN A O 1
ATOM 675 N N . ALA A 1 91 ? 18.033 -2.524 -8.962 1.00 89.50 91 ALA A N 1
ATOM 676 C CA . ALA A 1 91 ? 17.561 -3.904 -9.088 1.00 89.50 91 ALA A CA 1
ATOM 677 C C . ALA A 1 91 ? 18.693 -4.935 -9.227 1.00 89.50 91 ALA A C 1
ATOM 679 O O . ALA A 1 91 ? 18.603 -6.019 -8.655 1.00 89.50 91 ALA A O 1
ATOM 680 N N . GLU A 1 92 ? 19.759 -4.636 -9.979 1.00 88.44 92 GLU A N 1
ATOM 681 C CA . GLU A 1 92 ? 20.866 -5.574 -10.215 1.00 88.44 92 GLU A CA 1
ATOM 682 C C . GLU A 1 92 ? 21.842 -5.738 -9.038 1.00 88.44 92 GLU A C 1
ATOM 684 O O . GLU A 1 92 ? 22.608 -6.713 -9.019 1.00 88.44 92 GLU A O 1
ATOM 689 N N . SER A 1 93 ? 21.806 -4.841 -8.049 1.00 90.50 93 SER A N 1
ATOM 690 C CA . SER A 1 93 ? 22.791 -4.775 -6.971 1.00 90.50 93 SER A CA 1
ATOM 691 C C . SER A 1 93 ? 22.514 -5.796 -5.867 1.00 90.50 93 SER A C 1
ATOM 693 O O . SER A 1 93 ? 21.770 -5.539 -4.922 1.00 90.50 93 SER A O 1
ATOM 695 N N . GLU A 1 94 ? 23.165 -6.959 -5.945 1.00 90.56 94 GLU A N 1
ATOM 696 C CA . GLU A 1 94 ? 23.090 -7.999 -4.903 1.00 90.56 94 GLU A CA 1
ATOM 697 C C . GLU A 1 94 ? 23.474 -7.452 -3.518 1.00 90.56 94 GLU A C 1
ATOM 699 O O . GLU A 1 94 ? 22.872 -7.816 -2.515 1.00 90.56 94 GLU A O 1
ATOM 704 N N . ALA A 1 95 ? 24.441 -6.530 -3.457 1.00 92.62 95 ALA A N 1
ATOM 705 C CA . ALA A 1 95 ? 24.867 -5.917 -2.202 1.00 92.62 95 ALA A CA 1
ATOM 706 C C . ALA A 1 95 ? 23.743 -5.102 -1.541 1.00 92.62 95 ALA A C 1
ATOM 708 O O . ALA A 1 95 ? 23.584 -5.159 -0.322 1.00 92.62 95 ALA A O 1
ATOM 709 N N . GLN A 1 96 ? 22.950 -4.366 -2.329 1.00 93.88 96 GLN A N 1
ATOM 710 C CA . GLN A 1 96 ? 21.806 -3.614 -1.808 1.00 93.88 96 GLN A CA 1
ATOM 711 C C . GLN A 1 96 ? 20.700 -4.553 -1.324 1.00 93.88 96 GLN A C 1
ATOM 713 O O . GLN A 1 96 ? 20.203 -4.372 -0.214 1.00 93.88 96 GLN A O 1
ATOM 718 N N . TRP A 1 97 ? 20.371 -5.589 -2.102 1.00 93.38 97 TRP A N 1
ATOM 719 C CA . TRP A 1 97 ? 19.377 -6.587 -1.705 1.00 93.38 97 TRP A CA 1
ATOM 720 C C . TRP A 1 97 ? 19.773 -7.327 -0.429 1.00 93.38 97 TRP A C 1
ATOM 722 O O . TRP A 1 97 ? 18.986 -7.406 0.514 1.00 93.38 97 TRP A O 1
ATOM 732 N N . GLN A 1 98 ? 21.007 -7.829 -0.371 1.00 93.31 98 GLN A N 1
ATOM 733 C CA . GLN A 1 98 ? 21.521 -8.530 0.798 1.00 93.31 98 GLN A CA 1
ATOM 734 C C . GLN A 1 98 ? 21.507 -7.614 2.027 1.00 93.31 98 GLN A C 1
ATOM 736 O O . GLN A 1 98 ? 20.976 -8.000 3.064 1.00 93.31 98 GLN A O 1
ATOM 741 N N . SER A 1 99 ? 21.990 -6.374 1.890 1.00 93.88 99 SER A N 1
ATOM 742 C CA . SER A 1 99 ? 21.982 -5.393 2.979 1.00 93.88 99 SER A CA 1
ATOM 743 C C . SER A 1 99 ? 20.568 -5.060 3.469 1.00 93.88 99 SER A C 1
ATOM 745 O O . SER A 1 99 ? 20.351 -4.976 4.676 1.00 93.88 99 SER A O 1
ATOM 747 N N . PHE A 1 100 ? 19.602 -4.902 2.561 1.00 95.12 100 PHE A N 1
ATOM 748 C CA . PHE A 1 100 ? 18.203 -4.648 2.909 1.00 95.12 100 PHE A CA 1
ATOM 749 C C . PHE A 1 100 ? 17.613 -5.799 3.735 1.00 95.12 100 PHE A C 1
ATOM 751 O O . PHE A 1 100 ? 17.011 -5.588 4.791 1.00 95.12 100 PHE A O 1
ATOM 758 N N . VAL A 1 101 ? 17.823 -7.034 3.278 1.00 94.00 101 VAL A N 1
ATOM 759 C CA . VAL A 1 101 ? 17.313 -8.225 3.960 1.00 94.00 101 VAL A CA 1
ATOM 760 C C . VAL A 1 101 ? 18.018 -8.442 5.300 1.00 94.00 101 VAL A C 1
ATOM 762 O O . VAL A 1 101 ? 17.370 -8.820 6.274 1.00 94.00 101 VAL A O 1
ATOM 765 N N . ASP A 1 102 ? 19.319 -8.168 5.389 1.00 93.06 102 ASP A N 1
ATOM 766 C CA . ASP A 1 102 ? 20.073 -8.257 6.642 1.00 93.06 102 ASP A CA 1
ATOM 767 C C . ASP A 1 102 ? 19.580 -7.252 7.685 1.00 93.06 102 ASP A C 1
ATOM 769 O O . ASP A 1 102 ? 19.438 -7.617 8.852 1.00 93.06 102 ASP A O 1
ATOM 773 N N . LEU A 1 103 ? 19.209 -6.033 7.279 1.00 94.12 103 LEU A N 1
ATOM 774 C CA . LEU A 1 103 ? 18.552 -5.075 8.173 1.00 94.12 103 LEU A CA 1
ATOM 775 C C . LEU A 1 103 ? 17.190 -5.589 8.657 1.00 94.12 103 LEU A C 1
ATOM 777 O O . LEU A 1 103 ? 16.884 -5.511 9.849 1.00 94.12 103 LEU A O 1
ATOM 781 N N . ALA A 1 104 ? 16.377 -6.163 7.766 1.00 93.94 104 ALA A N 1
ATOM 782 C CA . ALA A 1 104 ? 15.097 -6.756 8.156 1.00 93.94 104 ALA A CA 1
ATOM 783 C C . ALA A 1 104 ? 15.291 -7.901 9.170 1.00 93.94 104 ALA A C 1
ATOM 785 O O . ALA A 1 104 ? 14.598 -7.956 10.190 1.00 93.94 104 ALA A O 1
ATOM 786 N N . ARG A 1 105 ? 16.282 -8.776 8.932 1.00 90.75 105 ARG A N 1
ATOM 787 C CA . ARG A 1 105 ? 16.688 -9.860 9.844 1.00 90.75 105 ARG A CA 1
ATOM 788 C C . ARG A 1 105 ? 17.143 -9.320 11.198 1.00 90.75 105 ARG A C 1
ATOM 790 O O . ARG A 1 105 ? 16.686 -9.819 12.226 1.00 90.75 105 ARG A O 1
ATOM 797 N N . GLN A 1 106 ? 18.003 -8.302 11.203 1.00 93.56 106 GLN A N 1
ATOM 798 C CA . GLN A 1 106 ? 18.537 -7.668 12.411 1.00 93.56 106 GLN A CA 1
ATOM 799 C C . GLN A 1 106 ? 17.411 -7.176 13.329 1.00 93.56 106 GLN A C 1
ATOM 801 O O . GLN A 1 106 ? 17.428 -7.446 14.530 1.00 93.56 106 GLN A O 1
ATOM 806 N N . HIS A 1 107 ? 16.400 -6.516 12.758 1.00 94.69 107 HIS A N 1
ATOM 807 C CA . HIS A 1 107 ? 15.232 -6.006 13.491 1.00 94.69 107 HIS A CA 1
ATOM 808 C C . HIS A 1 107 ? 14.131 -7.046 13.717 1.00 94.69 107 HIS A C 1
ATOM 810 O O . HIS A 1 107 ? 13.091 -6.735 14.295 1.00 94.69 107 HIS A O 1
ATOM 816 N N . ARG A 1 108 ? 14.356 -8.295 13.295 1.00 91.19 108 ARG A N 1
ATOM 817 C CA . ARG A 1 108 ? 13.396 -9.402 13.381 1.00 91.19 108 ARG A CA 1
ATOM 818 C C . ARG A 1 108 ? 12.064 -9.114 12.683 1.00 91.19 108 ARG A C 1
ATOM 820 O O . ARG A 1 108 ? 11.013 -9.585 13.115 1.00 91.19 108 ARG A O 1
ATOM 827 N N . LEU A 1 109 ? 12.102 -8.342 11.601 1.00 91.38 109 LEU A N 1
ATOM 828 C CA . LEU A 1 109 ? 10.918 -7.986 10.835 1.00 91.38 109 LEU A CA 1
ATOM 829 C C . LEU A 1 109 ? 10.623 -9.036 9.774 1.00 91.38 109 LEU A C 1
ATOM 831 O O . LEU A 1 109 ? 11.486 -9.430 8.988 1.00 91.38 109 LEU A O 1
ATOM 835 N N . ARG A 1 110 ? 9.358 -9.440 9.705 1.00 89.38 110 ARG A N 1
ATOM 836 C CA . ARG A 1 110 ? 8.849 -10.237 8.596 1.00 89.38 110 ARG A CA 1
ATOM 837 C C . ARG A 1 110 ? 8.263 -9.315 7.536 1.00 89.38 110 ARG A C 1
ATOM 839 O O . ARG A 1 110 ? 7.236 -8.682 7.772 1.00 89.38 110 ARG A O 1
ATOM 846 N N . LEU A 1 111 ? 8.884 -9.287 6.363 1.00 92.94 111 LEU A N 1
ATOM 847 C CA . LEU A 1 111 ? 8.429 -8.464 5.248 1.00 92.94 111 LEU A CA 1
ATOM 848 C C . LEU A 1 111 ? 7.502 -9.252 4.310 1.00 92.94 111 LEU A C 1
ATOM 850 O O . LEU A 1 111 ? 7.786 -10.400 3.966 1.00 92.94 111 LEU A O 1
ATOM 854 N N . LEU A 1 112 ? 6.423 -8.612 3.862 1.00 93.50 112 LEU A N 1
ATOM 855 C CA . LEU A 1 112 ? 5.658 -8.992 2.675 1.00 93.50 112 LEU A CA 1
ATOM 856 C C . LEU A 1 112 ? 5.965 -7.962 1.580 1.00 93.50 112 LEU A C 1
ATOM 858 O O . LEU A 1 112 ? 5.431 -6.848 1.634 1.00 93.50 112 LEU A O 1
ATOM 862 N N . PRO A 1 113 ? 6.866 -8.280 0.638 1.00 95.56 113 PRO A N 1
ATOM 863 C CA . PRO A 1 113 ? 7.328 -7.310 -0.337 1.00 95.56 113 PRO A CA 1
ATOM 864 C C . PRO A 1 113 ? 6.376 -7.197 -1.529 1.00 95.56 113 PRO A C 1
ATOM 866 O O . PRO A 1 113 ? 6.098 -8.157 -2.244 1.00 95.56 113 PRO A O 1
ATOM 869 N N . THR A 1 114 ? 5.934 -5.974 -1.781 1.00 96.75 114 THR A N 1
ATOM 870 C CA . THR A 1 114 ? 5.406 -5.548 -3.077 1.00 96.75 114 THR A CA 1
ATOM 871 C C . THR A 1 114 ? 6.592 -5.182 -3.952 1.00 96.75 114 THR A C 1
ATOM 873 O O . THR A 1 114 ? 7.525 -4.562 -3.455 1.00 96.75 114 THR A O 1
ATOM 876 N N . ILE A 1 115 ? 6.574 -5.549 -5.229 1.00 94.19 115 ILE A N 1
ATOM 877 C CA . ILE A 1 115 ? 7.632 -5.159 -6.162 1.00 94.19 115 ILE A CA 1
ATOM 878 C C . ILE A 1 115 ? 7.368 -3.755 -6.718 1.00 94.19 115 ILE A C 1
ATOM 880 O O . ILE A 1 115 ? 6.239 -3.446 -7.113 1.00 94.19 115 ILE A O 1
ATOM 884 N N . GLY A 1 116 ? 8.403 -2.920 -6.735 1.00 94.50 116 GLY A N 1
ATOM 885 C CA . GLY A 1 116 ? 8.404 -1.609 -7.373 1.00 94.50 116 GLY A CA 1
ATOM 886 C C . GLY A 1 116 ? 9.236 -1.543 -8.651 1.00 94.50 116 GLY A C 1
ATOM 887 O O . GLY A 1 116 ? 9.732 -2.552 -9.157 1.00 94.50 116 GLY A O 1
ATOM 888 N N . ASN A 1 117 ? 9.356 -0.345 -9.213 1.00 92.94 117 ASN A N 1
ATOM 889 C CA . ASN A 1 117 ? 10.065 -0.150 -10.475 1.00 92.94 117 ASN A CA 1
ATOM 890 C C . ASN A 1 117 ? 11.586 -0.064 -10.339 1.00 92.94 117 ASN A C 1
ATOM 892 O O . ASN A 1 117 ? 12.268 -0.251 -11.338 1.00 92.94 117 ASN A O 1
ATOM 896 N N . HIS A 1 118 ? 12.118 0.228 -9.154 1.00 92.44 118 HIS A N 1
ATOM 897 C CA . HIS A 1 118 ? 13.544 0.083 -8.849 1.00 92.44 118 HIS A CA 1
ATOM 898 C C . HIS A 1 118 ? 13.908 -1.358 -8.488 1.00 92.44 118 HIS A C 1
ATOM 900 O O . HIS A 1 118 ? 15.061 -1.753 -8.639 1.00 92.44 118 HIS A O 1
ATOM 906 N N . ASP A 1 119 ? 12.923 -2.163 -8.078 1.00 89.94 119 ASP A N 1
ATOM 907 C CA . ASP A 1 119 ? 13.102 -3.594 -7.821 1.00 89.94 119 ASP A CA 1
ATOM 908 C C . ASP A 1 119 ? 13.072 -4.426 -9.117 1.00 89.94 119 ASP A C 1
ATOM 910 O O . ASP A 1 119 ? 13.540 -5.564 -9.130 1.00 89.94 119 ASP A O 1
ATOM 914 N N . ALA A 1 120 ? 12.506 -3.884 -10.203 1.00 81.75 120 ALA A N 1
ATOM 915 C CA . ALA A 1 120 ? 12.337 -4.539 -11.500 1.00 81.75 120 ALA A CA 1
ATOM 916 C C . ALA A 1 120 ? 13.221 -3.894 -12.586 1.00 81.75 120 ALA A C 1
ATOM 918 O O . ALA A 1 120 ? 13.330 -2.676 -12.664 1.00 81.75 120 ALA A O 1
ATOM 919 N N . ILE A 1 121 ? 13.813 -4.687 -13.490 1.00 69.19 121 ILE A N 1
ATOM 920 C CA . ILE A 1 121 ? 14.527 -4.139 -14.658 1.00 69.19 121 ILE A CA 1
ATOM 921 C C . ILE A 1 121 ? 13.553 -4.002 -15.829 1.00 69.19 121 ILE A C 1
ATOM 923 O O . ILE A 1 121 ? 13.064 -4.987 -16.383 1.00 69.19 121 ILE A O 1
ATOM 927 N N . ALA A 1 122 ? 13.295 -2.766 -16.251 1.00 55.88 122 ALA A N 1
ATOM 928 C CA . ALA A 1 122 ? 12.443 -2.456 -17.395 1.00 55.88 122 ALA A CA 1
ATOM 929 C C . ALA A 1 122 ? 13.201 -2.584 -18.732 1.00 55.88 122 ALA A C 1
ATOM 931 O O . ALA A 1 122 ? 13.350 -1.611 -19.462 1.00 55.88 122 ALA A O 1
ATOM 932 N N . ALA A 1 123 ? 13.700 -3.778 -19.062 1.00 49.06 123 ALA A N 1
ATOM 933 C CA . ALA A 1 123 ? 14.185 -4.116 -20.406 1.00 49.06 123 ALA A CA 1
ATOM 934 C C . ALA A 1 123 ? 14.399 -5.633 -20.524 1.00 49.06 123 ALA A C 1
ATOM 936 O O . ALA A 1 123 ? 15.483 -6.128 -20.226 1.00 49.06 123 ALA A O 1
ATOM 937 N N . TYR A 1 124 ? 13.360 -6.369 -20.936 1.00 41.41 124 TYR A N 1
ATOM 938 C CA . TYR A 1 124 ? 13.408 -7.782 -21.367 1.00 41.41 124 TYR A CA 1
ATOM 939 C C . TYR A 1 124 ? 14.099 -8.795 -20.433 1.00 41.41 124 TYR A C 1
ATOM 941 O O . TYR A 1 124 ? 14.336 -9.932 -20.834 1.00 41.41 124 TYR A O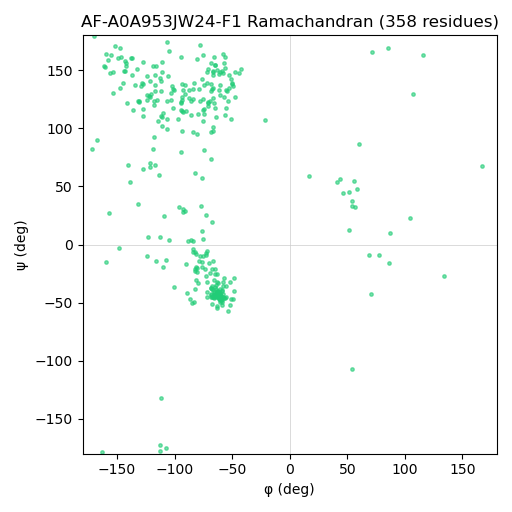 1
ATOM 949 N N . SER A 1 125 ? 14.396 -8.421 -19.192 1.00 52.94 125 SER A N 1
ATOM 950 C CA . SER A 1 125 ? 15.158 -9.239 -18.266 1.00 52.94 125 SER A CA 1
ATOM 951 C C . SER A 1 125 ? 14.501 -9.218 -16.892 1.00 52.94 125 SER A C 1
ATOM 953 O O . SER A 1 125 ? 14.433 -8.197 -16.214 1.00 52.94 125 SER A O 1
ATOM 955 N N . ASP A 1 126 ? 14.023 -10.382 -16.455 1.00 59.41 126 ASP A N 1
ATOM 956 C CA . ASP A 1 126 ? 13.411 -10.578 -15.137 1.00 59.41 126 ASP A CA 1
ATOM 957 C C . ASP A 1 126 ? 14.463 -10.549 -13.998 1.00 59.41 126 ASP A C 1
ATOM 959 O O . ASP A 1 126 ? 14.258 -11.137 -12.942 1.00 59.41 126 ASP A O 1
ATOM 963 N N . HIS A 1 127 ? 15.619 -9.891 -14.171 1.00 63.31 127 HIS A N 1
ATOM 964 C CA . HIS A 1 127 ? 16.737 -9.933 -13.214 1.00 63.31 127 HIS A CA 1
ATOM 965 C C . HIS A 1 127 ? 16.352 -9.441 -11.813 1.00 63.31 127 HIS A C 1
ATOM 967 O O . HIS A 1 127 ? 16.756 -10.049 -10.819 1.00 63.31 127 HIS A O 1
ATOM 973 N N . GLY A 1 128 ? 15.548 -8.378 -11.740 1.00 69.25 128 GLY A N 1
ATOM 974 C CA . GLY A 1 128 ? 15.014 -7.853 -10.485 1.00 69.25 128 GLY A CA 1
ATOM 975 C C . GLY A 1 128 ? 14.032 -8.814 -9.806 1.00 69.25 128 GLY A C 1
ATOM 976 O O . GLY A 1 128 ? 14.182 -9.139 -8.630 1.00 69.25 128 GLY A O 1
ATOM 977 N N . GLU A 1 129 ? 13.100 -9.397 -10.571 1.00 81.81 129 GLU A N 1
ATOM 978 C CA . GLU A 1 129 ? 12.175 -10.417 -10.054 1.00 81.81 129 GLU A CA 1
ATOM 979 C C . GLU A 1 129 ? 12.911 -11.688 -9.596 1.00 81.81 129 GLU A C 1
ATOM 981 O O . GLU A 1 129 ? 12.524 -12.310 -8.606 1.00 81.81 129 GLU A O 1
ATOM 986 N N . ILE A 1 130 ? 13.993 -12.070 -10.284 1.00 83.44 130 ILE A N 1
ATOM 987 C CA . ILE A 1 130 ? 14.857 -13.195 -9.902 1.00 83.44 130 ILE A CA 1
ATOM 988 C C . ILE A 1 130 ? 15.531 -12.921 -8.553 1.00 83.44 130 ILE A C 1
ATOM 990 O O . ILE A 1 130 ? 15.580 -13.819 -7.714 1.00 83.44 130 ILE A O 1
ATOM 994 N N . ARG A 1 131 ? 16.032 -11.702 -8.313 1.00 87.38 131 ARG A N 1
ATOM 995 C CA . ARG A 1 131 ? 16.643 -11.329 -7.022 1.00 87.38 131 ARG A CA 1
ATOM 996 C C . ARG A 1 131 ? 15.618 -11.264 -5.908 1.00 87.38 131 ARG A C 1
ATOM 998 O O . ARG A 1 131 ? 15.866 -11.834 -4.850 1.00 87.38 131 ARG A O 1
ATOM 1005 N N . LEU A 1 132 ? 14.443 -10.695 -6.176 1.00 88.06 132 LEU A N 1
ATOM 1006 C CA . LEU A 1 132 ? 13.321 -10.756 -5.246 1.00 88.06 132 LEU A CA 1
ATOM 1007 C C . LEU A 1 132 ? 13.053 -12.209 -4.830 1.00 88.06 132 LEU A C 1
ATOM 1009 O O . LEU A 1 132 ? 13.056 -12.514 -3.645 1.00 88.06 132 LEU A O 1
ATOM 1013 N N . ARG A 1 133 ? 12.902 -13.135 -5.785 1.00 86.06 133 ARG A N 1
ATOM 1014 C CA . ARG A 1 133 ? 12.666 -14.557 -5.477 1.00 86.06 133 ARG A CA 1
ATOM 1015 C C . ARG A 1 133 ? 13.856 -15.229 -4.793 1.00 86.06 133 ARG A C 1
ATOM 1017 O O . ARG A 1 133 ? 13.648 -16.125 -3.992 1.00 86.06 133 ARG A O 1
ATOM 1024 N N . ARG A 1 134 ? 15.095 -14.813 -5.056 1.00 88.69 134 ARG A N 1
ATOM 1025 C CA . ARG A 1 134 ? 16.274 -15.328 -4.340 1.00 88.69 134 ARG A CA 1
ATOM 1026 C C . ARG A 1 134 ? 16.250 -14.939 -2.862 1.00 88.69 134 ARG A C 1
ATOM 1028 O O . ARG A 1 134 ? 16.528 -15.774 -2.009 1.00 88.69 134 ARG A O 1
ATOM 1035 N N . HIS A 1 135 ? 15.931 -13.682 -2.569 1.00 89.69 135 HIS A N 1
ATOM 1036 C CA . HIS A 1 135 ? 15.911 -13.156 -1.205 1.00 89.69 135 HIS A CA 1
ATOM 1037 C C . HIS A 1 135 ? 14.617 -13.480 -0.447 1.00 89.69 135 HIS A C 1
ATOM 1039 O O . HIS A 1 135 ? 14.621 -13.536 0.782 1.00 89.69 135 HIS A O 1
ATOM 1045 N N . PHE A 1 136 ? 13.537 -13.753 -1.179 1.00 89.00 136 PHE A N 1
ATOM 1046 C CA . PHE A 1 136 ? 12.226 -14.142 -0.673 1.00 89.00 136 PHE A CA 1
ATOM 1047 C C . PHE A 1 136 ? 11.742 -15.438 -1.362 1.00 89.00 136 PHE A C 1
ATOM 1049 O O . PHE A 1 136 ? 10.744 -15.420 -2.087 1.00 89.00 136 PHE A O 1
ATOM 1056 N N . PRO A 1 137 ? 12.429 -16.581 -1.159 1.00 86.44 137 PRO A N 1
ATOM 1057 C CA . PRO A 1 137 ? 12.194 -17.820 -1.917 1.00 86.44 137 PRO A CA 1
ATOM 1058 C C . PRO A 1 137 ? 10.837 -18.481 -1.669 1.00 86.44 137 PRO A C 1
ATOM 1060 O O . PRO A 1 137 ? 10.424 -19.343 -2.437 1.00 86.44 137 PRO A O 1
ATOM 1063 N N . TRP A 1 138 ? 10.121 -18.070 -0.623 1.00 80.88 138 TRP A N 1
ATOM 1064 C CA . TRP A 1 138 ? 8.759 -18.528 -0.345 1.00 80.88 138 TRP A CA 1
ATOM 1065 C C . TRP A 1 138 ? 7.686 -17.799 -1.165 1.00 80.88 138 TRP A C 1
ATOM 1067 O O . TRP A 1 138 ? 6.515 -18.169 -1.090 1.00 80.88 138 TRP A O 1
ATOM 1077 N N . LEU A 1 139 ? 8.038 -16.741 -1.905 1.00 83.12 139 LEU A N 1
ATOM 1078 C CA . LEU A 1 139 ? 7.072 -16.034 -2.738 1.00 83.12 139 LEU A CA 1
ATOM 1079 C C . LEU A 1 139 ? 6.765 -16.850 -4.000 1.00 83.12 139 LEU A C 1
ATOM 1081 O O . LEU A 1 139 ? 7.680 -17.155 -4.767 1.00 83.12 139 LEU A O 1
ATOM 1085 N N . PRO A 1 140 ? 5.485 -17.156 -4.275 1.00 77.25 140 PRO A N 1
ATOM 1086 C CA . PRO A 1 140 ? 5.115 -17.970 -5.433 1.00 77.25 140 PRO A CA 1
ATOM 1087 C C . PRO A 1 140 ? 5.273 -17.218 -6.762 1.00 77.25 140 PRO A C 1
ATOM 1089 O O . PRO A 1 140 ? 5.469 -17.825 -7.813 1.00 77.25 140 PRO A O 1
ATOM 1092 N N . ALA A 1 141 ? 5.156 -15.891 -6.724 1.00 84.81 141 ALA A N 1
ATOM 1093 C CA . ALA A 1 141 ? 5.235 -14.990 -7.865 1.00 84.81 141 ALA A CA 1
ATOM 1094 C C . ALA A 1 141 ? 5.467 -13.549 -7.372 1.00 84.81 141 ALA A C 1
ATOM 1096 O O . ALA A 1 141 ? 5.572 -13.299 -6.173 1.00 84.81 141 ALA A O 1
ATOM 1097 N N . THR A 1 142 ? 5.534 -12.588 -8.296 1.00 88.00 142 THR A N 1
ATOM 1098 C CA . THR A 1 142 ? 5.674 -11.154 -7.974 1.00 88.00 142 THR A CA 1
ATOM 1099 C C . THR A 1 142 ? 4.350 -10.454 -7.657 1.00 88.00 142 THR A C 1
ATOM 1101 O O . THR A 1 142 ? 4.341 -9.289 -7.277 1.00 88.00 142 THR A O 1
ATOM 1104 N N . PHE A 1 143 ? 3.237 -11.173 -7.786 1.00 91.50 143 PHE A N 1
ATOM 1105 C CA . PHE A 1 143 ? 1.927 -10.834 -7.241 1.00 91.50 143 PHE A CA 1
ATOM 1106 C C . PHE A 1 143 ? 1.355 -12.099 -6.601 1.00 91.50 143 PHE A C 1
ATOM 1108 O O . PHE A 1 143 ? 1.505 -13.193 -7.147 1.00 91.50 143 PHE A O 1
ATOM 1115 N N . TYR A 1 144 ? 0.751 -11.974 -5.427 1.00 91.12 144 TYR A N 1
ATOM 1116 C CA . TYR A 1 144 ? 0.324 -13.115 -4.626 1.00 91.12 144 TYR A CA 1
ATOM 1117 C C . TYR A 1 144 ? -0.747 -12.707 -3.615 1.00 91.12 144 TYR A C 1
ATOM 1119 O O . TYR A 1 144 ? -0.966 -11.529 -3.335 1.00 91.12 144 TYR A O 1
ATOM 1127 N N . HIS A 1 145 ? -1.435 -13.705 -3.078 1.00 90.25 145 HIS A N 1
ATOM 1128 C CA . HIS A 1 145 ? -2.377 -13.558 -1.979 1.00 90.25 145 HIS A CA 1
ATOM 1129 C C . HIS A 1 145 ? -1.779 -14.265 -0.772 1.00 90.25 145 HIS A C 1
ATOM 1131 O O . HIS A 1 145 ? -1.114 -15.290 -0.906 1.00 90.25 145 HIS A O 1
ATOM 1137 N N . CYS A 1 146 ? -1.985 -13.704 0.409 1.00 84.19 146 CYS A N 1
ATOM 1138 C CA . CYS A 1 146 ? -1.754 -14.433 1.638 1.00 84.19 146 CYS A CA 1
ATOM 1139 C C . CYS A 1 146 ? -2.788 -14.054 2.682 1.00 84.19 146 CYS A C 1
ATOM 1141 O O . CYS A 1 146 ? -3.240 -12.908 2.760 1.00 84.19 146 CYS A O 1
ATOM 1143 N N . ARG A 1 147 ? -3.104 -15.012 3.542 1.00 84.56 147 ARG A N 1
ATOM 1144 C CA . ARG A 1 147 ? -3.915 -14.773 4.723 1.00 84.56 147 ARG A CA 1
ATOM 1145 C C . ARG A 1 147 ? -3.004 -14.675 5.933 1.00 84.56 147 ARG A C 1
ATOM 1147 O O . ARG A 1 147 ? -2.137 -15.517 6.141 1.00 84.56 147 ARG A O 1
ATOM 1154 N N . HIS A 1 148 ? -3.227 -13.666 6.765 1.00 83.44 148 HIS A N 1
ATOM 1155 C CA . HIS A 1 148 ? -2.667 -13.654 8.111 1.00 83.44 148 HIS A CA 1
ATOM 1156 C C . HIS A 1 148 ? -3.793 -13.400 9.094 1.00 83.44 148 HIS A C 1
ATOM 1158 O O . HIS A 1 148 ? -4.459 -12.364 9.047 1.00 83.44 148 HIS A O 1
ATOM 1164 N N . ARG A 1 149 ? -4.023 -14.395 9.955 1.00 84.50 149 ARG A N 1
ATOM 1165 C CA . ARG A 1 149 ? -5.155 -14.443 10.882 1.00 84.50 149 ARG A CA 1
ATOM 1166 C C . ARG A 1 149 ? -6.489 -14.280 10.148 1.00 84.50 149 ARG A C 1
ATOM 1168 O O . ARG A 1 149 ? -6.976 -15.189 9.475 1.00 84.50 149 ARG A O 1
ATOM 1175 N N . ASP A 1 150 ? -7.090 -13.118 10.308 1.00 80.94 150 ASP A N 1
ATOM 1176 C CA . ASP A 1 150 ? -8.447 -12.774 9.919 1.00 80.94 150 ASP A CA 1
ATOM 1177 C C . ASP A 1 150 ? -8.504 -11.741 8.782 1.00 80.94 150 ASP A C 1
ATOM 1179 O O . ASP A 1 150 ? -9.596 -11.294 8.441 1.00 80.94 150 ASP A O 1
ATOM 1183 N N . LEU A 1 151 ? -7.355 -11.388 8.193 1.00 89.75 151 LEU A N 1
ATOM 1184 C CA . LEU A 1 151 ? -7.256 -10.485 7.048 1.00 89.75 151 LEU A CA 1
ATOM 1185 C C . LEU A 1 151 ? -6.670 -11.188 5.823 1.00 89.75 151 LEU A C 1
ATOM 1187 O O . LEU A 1 151 ? -5.768 -12.026 5.929 1.00 89.75 151 LEU A O 1
ATOM 1191 N N . ASN A 1 152 ? -7.165 -10.782 4.657 1.00 92.56 152 ASN A N 1
ATOM 1192 C CA . ASN A 1 152 ? -6.563 -11.090 3.369 1.00 92.56 152 ASN A CA 1
ATOM 1193 C C . ASN A 1 152 ? -5.577 -9.979 2.993 1.00 92.56 152 ASN A C 1
ATOM 1195 O O . ASN A 1 152 ? -5.886 -8.793 3.122 1.00 92.56 152 ASN A O 1
ATOM 1199 N N . PHE A 1 153 ? -4.419 -10.361 2.469 1.00 94.56 153 PHE A N 1
ATOM 1200 C CA . PHE A 1 153 ? -3.458 -9.449 1.863 1.00 94.56 153 PHE A CA 1
ATOM 1201 C C . PHE A 1 153 ? -3.300 -9.822 0.396 1.00 94.56 153 PHE A C 1
ATOM 1203 O O . PHE A 1 153 ? -2.922 -10.948 0.073 1.00 94.56 153 PHE A O 1
ATOM 1210 N N . LEU A 1 154 ? -3.611 -8.880 -0.489 1.00 96.12 154 LEU A N 1
ATOM 1211 C CA . LEU A 1 154 ? -3.501 -9.051 -1.932 1.00 96.12 154 LEU A CA 1
ATOM 1212 C C . LEU A 1 154 ? -2.370 -8.160 -2.449 1.00 96.12 154 LEU A C 1
ATOM 1214 O O . LEU A 1 154 ? -2.534 -6.948 -2.579 1.00 96.12 154 LEU A O 1
ATOM 1218 N N . VAL A 1 155 ? -1.220 -8.766 -2.726 1.00 96.88 155 VAL A N 1
ATOM 1219 C CA . VAL A 1 155 ? -0.010 -8.075 -3.181 1.00 96.88 155 VAL A CA 1
ATOM 1220 C C . VAL A 1 155 ? 0.046 -8.111 -4.702 1.00 96.88 155 VAL A C 1
ATOM 1222 O O . VAL A 1 155 ? 0.026 -9.182 -5.309 1.00 96.88 155 VAL A O 1
ATOM 1225 N N . LEU A 1 156 ? 0.099 -6.938 -5.327 1.00 97.12 156 LEU A N 1
ATOM 1226 C CA . LEU A 1 156 ? 0.047 -6.757 -6.776 1.00 97.12 156 LEU A CA 1
ATOM 1227 C C . LEU A 1 156 ? 1.350 -6.158 -7.317 1.00 97.12 156 LEU A C 1
ATOM 1229 O O . LEU A 1 156 ? 2.046 -5.404 -6.645 1.00 97.12 156 LEU A O 1
ATOM 1233 N N . ASN A 1 157 ? 1.634 -6.440 -8.583 1.00 94.50 157 ASN A N 1
ATOM 1234 C CA . ASN A 1 157 ? 2.782 -5.942 -9.326 1.00 94.50 157 ASN A CA 1
ATOM 1235 C C . ASN A 1 157 ? 2.327 -4.874 -10.334 1.00 94.50 157 ASN A C 1
ATOM 1237 O O . ASN A 1 157 ? 1.708 -5.200 -11.353 1.00 94.50 157 ASN A O 1
ATOM 1241 N N . SER A 1 158 ? 2.642 -3.602 -10.069 1.00 94.56 158 SER A N 1
ATOM 1242 C CA . SER A 1 158 ? 2.320 -2.491 -10.979 1.00 94.56 158 SER A CA 1
ATOM 1243 C C . SER A 1 158 ? 3.135 -2.480 -12.270 1.00 94.56 158 SER A C 1
ATOM 1245 O O . SER A 1 158 ? 2.727 -1.822 -13.225 1.00 94.56 158 SER A O 1
ATOM 1247 N N . GLU A 1 159 ? 4.239 -3.225 -12.323 1.00 91.25 159 GLU A N 1
ATOM 1248 C CA . GLU A 1 159 ? 5.109 -3.348 -13.495 1.00 91.25 159 GLU A CA 1
ATOM 1249 C C . GLU A 1 159 ? 4.648 -4.484 -14.434 1.00 91.25 159 GLU A C 1
ATOM 1251 O O . GLU A 1 159 ? 5.257 -4.750 -15.472 1.00 91.25 159 GLU A O 1
ATOM 1256 N N . ARG A 1 160 ? 3.529 -5.149 -14.108 1.00 89.44 160 ARG A N 1
ATOM 1257 C CA . ARG A 1 160 ? 2.856 -6.146 -14.955 1.00 89.44 160 ARG A CA 1
ATOM 1258 C C . ARG A 1 160 ? 1.439 -5.691 -15.309 1.00 89.44 160 ARG A C 1
ATOM 1260 O O . ARG A 1 160 ? 0.785 -4.950 -14.583 1.00 89.44 160 ARG A O 1
ATOM 1267 N N . SER A 1 161 ? 0.934 -6.166 -16.448 1.00 89.69 161 SER A N 1
ATOM 1268 C CA . SER A 1 161 ? -0.358 -5.723 -16.987 1.00 89.69 161 SER A CA 1
ATOM 1269 C C . SER A 1 161 ? -1.539 -6.034 -16.057 1.00 89.69 161 SER A C 1
ATOM 1271 O O . SER A 1 161 ? -1.722 -7.172 -15.619 1.00 89.69 161 SER A O 1
ATOM 1273 N N . LEU A 1 162 ? -2.394 -5.032 -15.844 1.00 89.69 162 LEU A N 1
ATOM 1274 C CA . LEU A 1 162 ? -3.684 -5.129 -15.144 1.00 89.69 162 LEU A CA 1
ATOM 1275 C C . LEU A 1 162 ? -4.885 -5.101 -16.106 1.00 89.69 162 LEU A C 1
ATOM 1277 O O . LEU A 1 162 ? -6.036 -5.084 -15.668 1.00 89.69 162 LEU A O 1
ATOM 1281 N N . LEU A 1 163 ? -4.625 -5.078 -17.417 1.00 90.38 163 LEU A N 1
ATOM 1282 C CA . LEU A 1 163 ? -5.668 -5.020 -18.437 1.00 90.38 163 LEU A CA 1
ATOM 1283 C C . LEU A 1 163 ? -6.481 -6.327 -18.494 1.00 90.38 163 LEU A C 1
ATOM 1285 O O . LEU A 1 163 ? -5.973 -7.394 -18.127 1.00 90.38 163 LEU A O 1
ATOM 1289 N N . PRO A 1 164 ? -7.729 -6.280 -18.998 1.00 88.00 164 PRO A N 1
ATOM 1290 C CA . PRO A 1 164 ? -8.536 -7.472 -19.222 1.00 88.00 164 PRO A CA 1
ATOM 1291 C C . PRO A 1 164 ? -7.776 -8.554 -19.992 1.00 88.00 164 PRO A C 1
ATOM 1293 O O . PRO A 1 164 ? -7.081 -8.280 -20.967 1.00 88.00 164 PRO A O 1
ATOM 1296 N N . GLY A 1 165 ? -7.915 -9.798 -19.538 1.00 88.88 165 GLY A N 1
ATOM 1297 C CA . GLY A 1 165 ? -7.243 -10.952 -20.133 1.00 88.88 165 GLY A CA 1
ATOM 1298 C C . GLY A 1 165 ? -5.832 -11.225 -19.603 1.00 88.88 165 G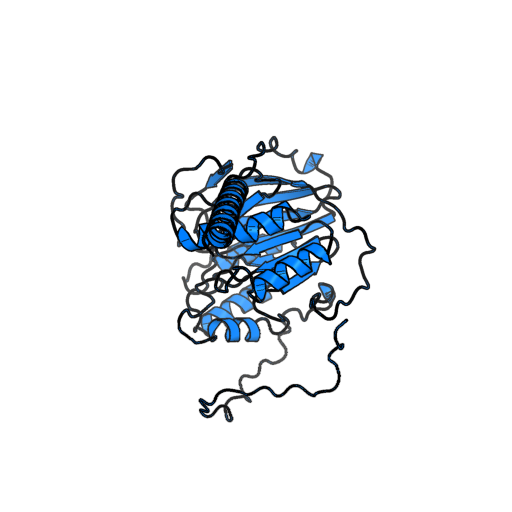LY A C 1
ATOM 1299 O O . GLY A 1 165 ? -5.367 -12.354 -19.774 1.00 88.88 165 GLY A O 1
ATOM 1300 N N . SER A 1 166 ? -5.186 -10.275 -18.910 1.00 91.94 166 SER A N 1
ATOM 1301 C CA . SER A 1 166 ? -3.880 -10.516 -18.285 1.00 91.94 166 SER A CA 1
ATOM 1302 C C . SER A 1 166 ? -3.967 -11.563 -17.167 1.00 91.94 166 SER A C 1
ATOM 1304 O O . SER A 1 166 ? -5.015 -11.747 -16.538 1.00 91.94 166 SER A O 1
ATOM 1306 N N . VAL A 1 167 ? -2.848 -12.246 -16.896 1.00 91.25 167 VAL A N 1
ATOM 1307 C CA . VAL A 1 167 ? -2.757 -13.245 -15.814 1.00 91.25 167 VAL A CA 1
ATOM 1308 C C . VAL A 1 167 ? -3.088 -12.602 -14.468 1.00 91.25 167 VAL A C 1
ATOM 1310 O O . VAL A 1 167 ? -3.942 -13.104 -13.742 1.00 91.25 167 VAL A O 1
ATOM 1313 N N . GLN A 1 168 ? -2.494 -11.441 -14.181 1.00 92.81 168 GLN A N 1
ATOM 1314 C CA . GLN A 1 168 ? -2.725 -10.721 -12.933 1.00 92.81 168 GLN A CA 1
ATOM 1315 C C . GLN A 1 168 ? -4.177 -10.228 -12.800 1.00 92.81 168 GLN A C 1
ATOM 1317 O O . GLN A 1 168 ? -4.745 -10.291 -11.713 1.00 92.81 168 GLN A O 1
ATOM 1322 N N . ARG A 1 169 ? -4.840 -9.798 -13.886 1.00 93.38 169 ARG A N 1
ATOM 1323 C CA . ARG A 1 169 ? -6.250 -9.373 -13.814 1.00 93.38 169 ARG A CA 1
ATOM 1324 C C . ARG A 1 169 ? -7.197 -10.534 -13.511 1.00 93.38 169 ARG A C 1
ATOM 1326 O O . ARG A 1 169 ? -8.168 -10.336 -12.774 1.00 93.38 169 ARG A O 1
ATOM 1333 N N . LYS A 1 170 ? -6.934 -11.717 -14.078 1.00 92.94 170 LYS A N 1
ATOM 1334 C CA . LYS A 1 170 ? -7.679 -12.950 -13.772 1.00 92.94 170 LYS A CA 1
ATOM 1335 C C . LYS A 1 170 ? -7.445 -13.381 -12.326 1.00 92.94 170 LYS A C 1
ATOM 1337 O O . LYS A 1 170 ? -8.412 -13.669 -11.631 1.00 92.94 170 LYS A O 1
ATOM 1342 N N . PHE A 1 171 ? -6.188 -13.338 -11.882 1.00 93.50 171 PHE A N 1
ATOM 1343 C CA . PHE A 1 171 ? -5.791 -13.583 -10.498 1.00 93.50 171 PHE A CA 1
ATOM 1344 C C . PHE A 1 171 ? -6.575 -12.687 -9.526 1.00 93.50 171 PHE A C 1
ATOM 1346 O O . PHE A 1 171 ? -7.338 -13.213 -8.730 1.00 93.50 171 PHE A O 1
ATOM 1353 N N . ILE A 1 172 ? -6.528 -11.355 -9.679 1.00 94.94 172 ILE A N 1
ATOM 1354 C CA . ILE A 1 172 ? -7.269 -10.404 -8.821 1.00 94.94 172 ILE A CA 1
ATOM 1355 C C . ILE A 1 172 ? -8.756 -10.762 -8.715 1.00 94.94 172 ILE A C 1
ATOM 1357 O O . ILE A 1 172 ? -9.317 -10.768 -7.625 1.00 94.94 172 ILE A O 1
ATOM 1361 N N . GLY A 1 173 ? -9.405 -11.044 -9.851 1.00 92.12 173 GLY A N 1
ATOM 1362 C CA . GLY A 1 173 ? -10.833 -11.366 -9.868 1.00 92.12 173 GLY A CA 1
ATOM 1363 C C . GLY A 1 173 ? -11.163 -12.645 -9.102 1.00 92.12 173 GLY A C 1
ATOM 1364 O O . GLY A 1 173 ? -12.154 -12.669 -8.381 1.00 92.12 173 GLY A O 1
ATOM 1365 N N . ARG A 1 174 ? -10.325 -13.678 -9.243 1.00 92.56 174 ARG A N 1
ATOM 1366 C CA . ARG A 1 174 ? -10.475 -14.943 -8.521 1.00 92.56 174 ARG A CA 1
ATOM 1367 C C . ARG A 1 174 ? -10.243 -14.757 -7.024 1.00 92.56 174 ARG A C 1
ATOM 1369 O O . ARG A 1 174 ? -11.111 -15.118 -6.245 1.00 92.56 174 ARG A O 1
ATOM 1376 N N . GLU A 1 175 ? -9.130 -14.137 -6.630 1.00 91.31 175 GLU A N 1
ATOM 1377 C CA . GLU A 1 175 ? -8.777 -14.005 -5.211 1.00 91.31 175 GLU A CA 1
ATOM 1378 C C . GLU A 1 175 ? -9.812 -13.185 -4.427 1.00 91.31 175 GLU A C 1
ATOM 1380 O O . GLU A 1 175 ? -10.181 -13.554 -3.318 1.00 91.31 175 GLU A O 1
ATOM 1385 N N . LEU A 1 176 ? -10.337 -12.103 -5.012 1.00 92.19 176 LEU A N 1
ATOM 1386 C CA . LEU A 1 176 ? -11.382 -11.296 -4.369 1.00 92.19 176 LEU A CA 1
ATOM 1387 C C . LEU A 1 176 ? -12.733 -12.022 -4.267 1.00 92.19 176 LEU A C 1
ATOM 1389 O O . LEU A 1 176 ? -13.549 -11.652 -3.425 1.00 92.19 176 LEU A O 1
ATOM 1393 N N . PHE A 1 177 ? -12.990 -13.004 -5.135 1.00 90.62 177 PHE A N 1
ATOM 1394 C CA . PHE A 1 177 ? -14.225 -13.788 -5.131 1.00 90.62 177 PHE A CA 1
ATOM 1395 C C . PHE A 1 177 ? -14.136 -14.985 -4.173 1.00 90.62 177 PHE A C 1
ATOM 1397 O O . PHE A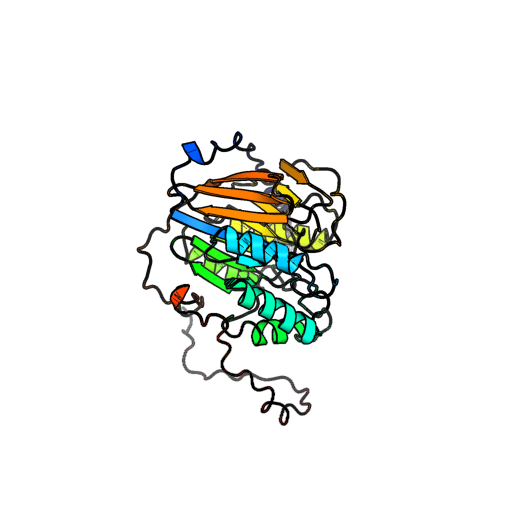 1 177 ? -15.039 -15.187 -3.365 1.00 90.62 177 PHE A O 1
ATOM 1404 N N . ASP A 1 178 ? -13.039 -15.743 -4.234 1.00 88.44 178 ASP A N 1
ATOM 1405 C CA . ASP A 1 178 ? -12.846 -16.975 -3.460 1.00 88.44 178 ASP A CA 1
ATOM 1406 C C . ASP A 1 178 ? -12.503 -16.705 -1.983 1.00 88.44 178 ASP A C 1
ATOM 1408 O O . ASP A 1 178 ? -12.691 -17.579 -1.134 1.00 88.44 178 ASP A O 1
ATOM 1412 N N . HIS A 1 179 ? -12.029 -15.498 -1.648 1.00 85.94 179 HIS A N 1
ATOM 1413 C CA . HIS A 1 179 ? -11.597 -15.133 -0.296 1.00 85.94 179 HIS A CA 1
ATOM 1414 C C . HIS A 1 179 ? -12.385 -13.936 0.276 1.00 85.94 179 HIS A C 1
ATOM 1416 O O . HIS A 1 179 ? -11.822 -12.852 0.450 1.00 85.94 179 HIS A O 1
ATOM 1422 N N . PRO A 1 180 ? -13.681 -14.103 0.617 1.00 86.75 180 PRO A N 1
ATOM 1423 C CA . PRO A 1 180 ? -14.481 -13.036 1.221 1.00 86.75 180 PRO A CA 1
ATOM 1424 C C . PRO A 1 180 ? -13.938 -12.619 2.598 1.00 86.75 180 PRO A C 1
ATOM 1426 O O . PRO A 1 180 ? -13.393 -13.438 3.345 1.00 86.75 180 PRO A O 1
ATOM 1429 N N . GLY A 1 181 ? -14.129 -11.351 2.964 1.00 89.38 181 GLY A N 1
ATOM 1430 C CA . GLY A 1 181 ? -13.556 -10.733 4.164 1.00 89.38 181 GLY A CA 1
ATOM 1431 C C . GLY A 1 181 ? -12.574 -9.601 3.851 1.00 89.38 181 GLY A C 1
ATOM 1432 O O . GLY A 1 181 ? -12.090 -9.453 2.725 1.00 89.38 181 GLY A O 1
ATOM 1433 N N . THR A 1 182 ? -12.289 -8.766 4.857 1.00 93.50 182 THR A N 1
ATOM 1434 C CA . THR A 1 182 ? -11.474 -7.556 4.668 1.00 93.50 182 THR A CA 1
ATOM 1435 C C . THR A 1 182 ? -10.135 -7.869 4.014 1.00 93.50 182 THR A C 1
ATOM 1437 O O . THR A 1 182 ? -9.335 -8.656 4.524 1.00 93.50 182 THR A O 1
ATOM 1440 N N . THR A 1 183 ? -9.908 -7.200 2.884 1.00 95.38 183 THR A N 1
ATOM 1441 C CA . THR A 1 183 ? -8.697 -7.339 2.079 1.00 95.38 183 THR A CA 1
ATOM 1442 C C . THR A 1 183 ? -7.912 -6.033 2.071 1.00 95.38 183 THR A C 1
ATOM 1444 O O . THR A 1 183 ? -8.434 -4.985 1.680 1.00 95.38 183 THR A O 1
ATOM 1447 N N . VAL A 1 184 ? -6.648 -6.111 2.480 1.00 98.12 184 VAL A N 1
ATOM 1448 C CA . VAL A 1 184 ? -5.657 -5.044 2.320 1.00 98.12 184 VAL A CA 1
ATOM 1449 C C . VAL A 1 184 ? -4.887 -5.322 1.037 1.00 98.12 184 VAL A C 1
ATOM 1451 O O . VAL A 1 184 ? -4.307 -6.394 0.869 1.00 98.12 184 VAL A O 1
ATOM 1454 N N . VAL A 1 185 ? -4.898 -4.372 0.111 1.00 98.62 185 VAL A N 1
ATOM 1455 C CA . VAL A 1 185 ? -4.206 -4.501 -1.173 1.00 98.62 185 VAL A CA 1
ATOM 1456 C C . VAL A 1 185 ? -2.920 -3.699 -1.121 1.00 98.62 185 VAL A C 1
ATOM 1458 O O . VAL A 1 185 ? -2.932 -2.552 -0.674 1.00 98.62 185 VAL A O 1
ATOM 1461 N N . THR A 1 186 ? -1.826 -4.257 -1.625 1.00 98.75 186 THR A N 1
ATOM 1462 C CA . THR A 1 186 ? -0.600 -3.493 -1.861 1.00 98.75 186 THR A CA 1
ATOM 1463 C C . THR A 1 186 ? -0.271 -3.472 -3.344 1.00 98.75 186 THR A C 1
ATOM 1465 O O . THR A 1 186 ? -0.419 -4.466 -4.052 1.00 98.75 186 THR A O 1
ATOM 1468 N N . ILE A 1 187 ? 0.134 -2.310 -3.840 1.00 98.44 187 ILE A N 1
ATOM 1469 C CA . ILE A 1 187 ? 0.592 -2.125 -5.216 1.00 98.44 187 ILE A CA 1
ATOM 1470 C C . ILE A 1 187 ? 1.541 -0.938 -5.242 1.00 98.44 187 ILE A C 1
ATOM 1472 O O . ILE A 1 187 ? 1.191 0.110 -4.713 1.00 98.44 187 ILE A O 1
ATOM 1476 N N . HIS A 1 188 ? 2.718 -1.071 -5.848 1.00 98.12 188 HIS A N 1
ATOM 1477 C CA . HIS A 1 188 ? 3.737 -0.029 -5.738 1.00 98.12 188 HIS A CA 1
ATOM 1478 C C . HIS A 1 188 ? 3.294 1.303 -6.363 1.00 98.12 188 HIS A C 1
ATOM 1480 O O . HIS A 1 188 ? 3.238 2.312 -5.663 1.00 98.12 188 HIS A O 1
ATOM 1486 N N . ARG A 1 189 ? 2.878 1.319 -7.641 1.00 97.56 189 ARG A N 1
ATOM 1487 C CA . ARG A 1 189 ? 2.375 2.550 -8.281 1.00 97.56 189 ARG A CA 1
ATOM 1488 C C . ARG A 1 189 ? 0.926 2.871 -7.870 1.00 97.56 189 ARG A C 1
ATOM 1490 O O . ARG A 1 189 ? 0.031 2.070 -8.166 1.00 97.56 189 ARG A O 1
ATOM 1497 N N . PRO A 1 190 ? 0.646 4.068 -7.313 1.00 97.50 190 PRO A N 1
ATOM 1498 C CA . PRO A 1 190 ? -0.681 4.439 -6.827 1.00 97.50 190 PRO A CA 1
ATOM 1499 C C . PRO A 1 190 ? -1.795 4.376 -7.878 1.00 97.50 190 PRO A C 1
ATOM 1501 O O . PRO A 1 190 ? -1.594 4.671 -9.065 1.00 97.50 190 PRO A O 1
ATOM 1504 N N . VAL A 1 191 ? -3.002 4.035 -7.419 1.00 96.69 191 VAL A N 1
ATOM 1505 C CA . VAL A 1 191 ? -4.243 4.031 -8.219 1.00 96.69 191 VAL A CA 1
ATOM 1506 C C . VAL A 1 191 ? -4.878 5.426 -8.243 1.00 96.69 191 VAL A C 1
ATOM 1508 O O . VAL A 1 191 ? -5.166 5.971 -9.307 1.00 96.69 191 VAL A O 1
ATOM 1511 N N . PHE A 1 192 ? -5.043 6.037 -7.070 1.00 96.50 192 PHE A N 1
ATOM 1512 C CA . PHE A 1 192 ? -5.503 7.415 -6.902 1.00 96.50 192 PHE A CA 1
ATOM 1513 C C . PHE A 1 192 ? -4.449 8.204 -6.131 1.00 96.50 192 PHE A C 1
ATOM 1515 O O . PHE A 1 192 ? -3.999 7.773 -5.075 1.00 96.50 192 PHE A O 1
ATOM 1522 N N . THR A 1 193 ? -4.036 9.340 -6.690 1.00 95.12 193 THR A N 1
ATOM 1523 C CA . THR A 1 193 ? -3.039 10.250 -6.111 1.00 95.12 193 THR A CA 1
ATOM 1524 C C . THR A 1 193 ? -3.154 11.624 -6.773 1.00 95.12 193 THR A C 1
ATOM 1526 O O . THR A 1 193 ? -3.577 11.718 -7.932 1.00 95.12 193 THR A O 1
ATOM 1529 N N . ALA A 1 194 ? -2.764 12.684 -6.065 1.00 93.44 194 ALA A N 1
ATOM 1530 C CA . ALA A 1 194 ? -2.591 14.031 -6.603 1.00 93.44 194 ALA A CA 1
ATOM 1531 C C . ALA A 1 194 ? -1.467 14.128 -7.648 1.00 93.44 194 ALA A C 1
ATOM 1533 O O . ALA A 1 194 ? -1.479 15.032 -8.485 1.00 93.44 194 ALA A O 1
ATOM 1534 N N . SER A 1 195 ? -0.525 13.178 -7.656 1.00 92.69 195 SER A N 1
ATOM 1535 C CA . SER A 1 195 ? 0.572 13.158 -8.622 1.00 92.69 195 SER A CA 1
ATOM 1536 C C . SER A 1 195 ? 0.077 13.061 -10.065 1.00 92.69 195 SER A C 1
ATOM 1538 O O . SER A 1 195 ? -0.671 12.133 -10.392 1.00 92.69 195 SER A O 1
ATOM 1540 N N . PRO A 1 196 ? 0.523 13.947 -10.979 1.00 89.31 196 PRO A N 1
ATOM 1541 C CA . PRO A 1 196 ? 0.206 13.836 -12.400 1.00 89.31 196 PRO A CA 1
ATOM 1542 C C . PRO A 1 196 ? 1.017 12.733 -13.095 1.00 89.31 196 PRO A C 1
ATOM 1544 O O . PRO A 1 196 ? 0.705 12.387 -14.235 1.00 89.31 196 PRO A O 1
ATOM 1547 N N . ARG A 1 197 ? 2.024 12.152 -12.423 1.00 88.00 197 ARG A N 1
ATOM 1548 C CA . ARG A 1 197 ? 2.861 11.080 -12.975 1.00 88.00 197 ARG A CA 1
ATOM 1549 C C . ARG A 1 197 ? 2.017 9.899 -13.436 1.00 88.00 197 ARG A C 1
ATOM 1551 O O . ARG A 1 197 ? 0.934 9.630 -12.901 1.00 88.00 197 ARG A O 1
ATOM 1558 N N . ASP A 1 198 ? 2.562 9.193 -14.424 1.00 87.62 198 ASP A N 1
ATOM 1559 C CA . ASP A 1 198 ? 2.037 7.914 -14.897 1.00 87.62 198 ASP A CA 1
ATOM 1560 C C . ASP A 1 198 ? 0.544 7.971 -15.286 1.00 87.62 198 ASP A C 1
ATOM 1562 O O . ASP A 1 198 ? -0.202 7.018 -15.088 1.00 87.62 198 ASP A O 1
ATOM 1566 N N . TRP A 1 199 ? 0.075 9.115 -15.811 1.00 87.50 199 TRP A N 1
ATOM 1567 C CA . TRP A 1 199 ? -1.349 9.379 -16.070 1.00 87.50 199 TRP A CA 1
ATOM 1568 C C . TRP A 1 199 ? -2.051 8.249 -16.838 1.00 87.50 199 TRP A C 1
ATOM 1570 O O . TRP A 1 199 ? -3.125 7.812 -16.429 1.00 87.50 199 TRP A O 1
ATOM 1580 N N . GLY A 1 200 ? -1.437 7.750 -17.916 1.00 88.44 200 GLY A N 1
ATOM 1581 C CA . GLY A 1 200 ? -2.019 6.700 -18.755 1.00 88.44 200 GLY A CA 1
ATOM 1582 C C . GLY A 1 200 ? -2.219 5.378 -18.010 1.00 88.44 200 GLY A C 1
ATOM 1583 O O . GLY A 1 200 ? -3.329 4.851 -17.984 1.00 88.44 200 GLY A O 1
ATOM 1584 N N . ASN A 1 201 ? -1.179 4.846 -17.358 1.00 90.56 201 ASN A N 1
ATOM 1585 C CA . ASN A 1 201 ? -1.319 3.588 -16.617 1.00 90.56 201 ASN A CA 1
ATOM 1586 C C . ASN A 1 201 ? -2.140 3.772 -15.338 1.00 90.56 201 ASN A C 1
ATOM 1588 O O . ASN A 1 201 ? -2.892 2.873 -14.968 1.00 90.56 201 ASN A O 1
ATOM 1592 N N . LYS A 1 202 ? -2.069 4.946 -14.700 1.00 94.31 202 LYS A N 1
ATOM 1593 C CA . LYS A 1 202 ? -2.929 5.318 -13.572 1.00 94.31 202 LYS A CA 1
ATOM 1594 C C . LYS A 1 202 ? -4.403 5.261 -13.955 1.00 94.31 202 LYS A C 1
ATOM 1596 O O . LYS A 1 202 ? -5.174 4.645 -13.230 1.00 94.31 202 LYS A O 1
ATOM 1601 N N . TYR A 1 203 ? -4.781 5.801 -15.114 1.00 93.44 203 TYR A N 1
ATOM 1602 C CA . TYR A 1 203 ? -6.148 5.690 -15.627 1.00 93.44 203 TYR A CA 1
ATOM 1603 C C . TYR A 1 203 ? -6.583 4.226 -15.786 1.00 93.44 203 TYR A C 1
ATOM 1605 O O . TYR A 1 203 ? -7.680 3.855 -15.378 1.00 93.44 203 TYR A O 1
ATOM 1613 N N . TRP A 1 204 ? -5.713 3.354 -16.305 1.00 92.81 204 TRP A N 1
ATOM 1614 C CA . TRP A 1 204 ? -6.024 1.925 -16.416 1.00 92.81 204 TRP A CA 1
ATOM 1615 C C . TRP A 1 204 ? -6.122 1.216 -15.064 1.00 92.81 204 TRP A C 1
ATOM 1617 O O . TRP A 1 204 ? -6.978 0.346 -14.902 1.00 92.81 204 TRP A O 1
ATOM 1627 N N . ARG A 1 205 ? -5.299 1.593 -14.077 1.00 95.62 205 ARG A N 1
ATOM 1628 C CA . ARG A 1 205 ? -5.447 1.114 -12.695 1.00 95.62 205 ARG A CA 1
ATOM 1629 C C . ARG A 1 205 ? -6.781 1.561 -12.106 1.00 95.62 205 ARG A C 1
ATOM 1631 O O . ARG A 1 205 ? -7.483 0.740 -11.527 1.00 95.62 205 ARG A O 1
ATOM 1638 N N . GLN A 1 206 ? -7.170 2.817 -12.299 1.00 95.56 206 GLN A N 1
ATOM 1639 C CA . GLN A 1 206 ? -8.482 3.305 -11.873 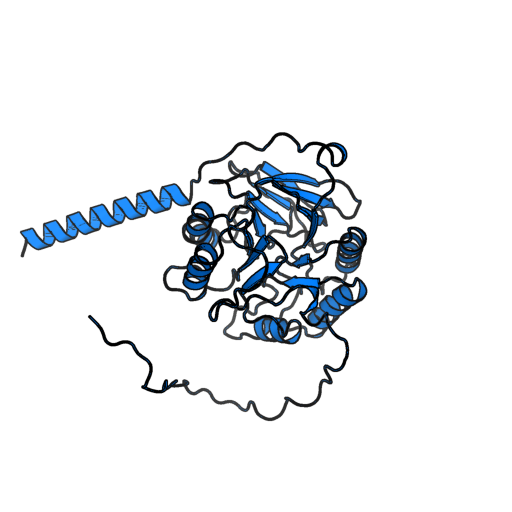1.00 95.56 206 GLN A CA 1
ATOM 1640 C C . GLN A 1 206 ? -9.586 2.496 -12.551 1.00 95.56 206 GLN A C 1
ATOM 1642 O O . GLN A 1 206 ? -10.397 1.888 -11.877 1.00 95.56 206 GLN A O 1
ATOM 1647 N N . LEU A 1 207 ? -9.573 2.358 -13.872 1.00 93.56 207 LEU A N 1
ATOM 1648 C CA . LEU A 1 207 ? -10.642 1.648 -14.568 1.00 93.56 207 LEU A CA 1
ATOM 1649 C C . LEU A 1 207 ? -10.747 0.158 -14.190 1.00 93.56 207 LEU A C 1
ATOM 1651 O O . LEU A 1 207 ? -11.843 -0.358 -13.987 1.00 93.56 207 LEU A O 1
ATOM 1655 N N . TRP A 1 208 ? -9.629 -0.563 -14.114 1.00 93.75 208 TRP A N 1
ATOM 1656 C CA . TRP A 1 208 ? -9.669 -2.026 -14.005 1.00 93.75 208 TRP A CA 1
ATOM 1657 C C . TRP A 1 208 ? -9.453 -2.559 -12.597 1.00 93.75 208 TRP A C 1
ATOM 1659 O O . TRP A 1 208 ? -10.076 -3.562 -12.240 1.00 93.75 208 TRP A O 1
ATOM 1669 N N . LEU A 1 209 ? -8.585 -1.918 -11.811 1.00 96.12 209 LEU A N 1
ATOM 1670 C CA . LEU A 1 209 ? -8.334 -2.323 -10.432 1.00 96.12 209 LEU A CA 1
ATOM 1671 C C . LEU A 1 209 ? -9.395 -1.726 -9.507 1.00 96.12 209 LEU A C 1
ATOM 1673 O O . LEU A 1 209 ? -10.019 -2.495 -8.785 1.00 96.12 209 LEU A O 1
ATOM 1677 N N . HIS A 1 210 ? -9.691 -0.420 -9.579 1.00 96.50 210 HIS A N 1
ATOM 1678 C CA . HIS A 1 210 ? -10.729 0.170 -8.716 1.00 96.50 210 HIS A CA 1
ATOM 1679 C C . HIS A 1 210 ? -12.071 -0.546 -8.878 1.00 96.50 210 HIS A C 1
ATOM 1681 O O . HIS A 1 210 ? -12.664 -0.933 -7.880 1.00 96.50 210 HIS A O 1
ATOM 1687 N N . SER A 1 211 ? -12.497 -0.809 -10.121 1.00 92.31 211 SER A N 1
ATOM 1688 C CA . SER A 1 211 ? -13.744 -1.537 -10.391 1.00 92.31 211 SER A CA 1
ATOM 1689 C C . SER A 1 211 ? -13.781 -2.931 -9.759 1.00 92.31 211 SER A C 1
ATOM 1691 O O . SER A 1 211 ? -14.848 -3.373 -9.340 1.00 92.31 211 SER A O 1
ATOM 1693 N N . ALA A 1 212 ? -12.649 -3.639 -9.696 1.00 94.12 212 ALA A N 1
ATOM 1694 C CA . ALA A 1 212 ? -12.589 -4.936 -9.028 1.00 94.12 212 ALA A CA 1
ATOM 1695 C C . ALA A 1 212 ? -12.673 -4.781 -7.501 1.00 94.12 212 ALA A C 1
ATOM 1697 O O . ALA A 1 212 ? -13.380 -5.538 -6.840 1.00 94.12 212 ALA A O 1
ATOM 1698 N N . LEU A 1 213 ? -11.985 -3.779 -6.948 1.00 96.12 213 LEU A N 1
ATOM 1699 C CA . LEU A 1 213 ? -11.921 -3.547 -5.506 1.00 96.12 213 LEU A CA 1
ATOM 1700 C C . LEU A 1 213 ? -13.240 -3.015 -4.939 1.00 96.12 213 LEU A C 1
ATOM 1702 O O . LEU A 1 213 ? -13.716 -3.541 -3.934 1.00 96.12 213 LEU A O 1
ATOM 1706 N N . SER A 1 214 ? -13.867 -2.034 -5.592 1.00 93.62 214 SER A N 1
ATOM 1707 C CA . SER A 1 214 ? -15.115 -1.413 -5.131 1.00 93.62 214 SER A CA 1
ATOM 1708 C C . SER A 1 214 ? -16.285 -2.402 -5.073 1.00 93.62 214 SER A C 1
ATOM 1710 O O . SER A 1 214 ? -17.177 -2.253 -4.235 1.00 93.62 214 SER A O 1
ATOM 1712 N N . GLY A 1 215 ? -16.251 -3.471 -5.876 1.00 89.94 215 GLY A N 1
ATOM 1713 C CA . GLY A 1 215 ? -17.203 -4.587 -5.825 1.00 89.94 215 GLY A CA 1
ATOM 1714 C C . GLY A 1 215 ? -16.915 -5.663 -4.766 1.00 89.94 215 GLY A C 1
ATOM 1715 O O . GLY A 1 215 ? -17.745 -6.544 -4.576 1.00 89.94 215 GLY A O 1
ATOM 1716 N N . SER A 1 216 ? -15.777 -5.601 -4.068 1.00 93.00 216 SER A N 1
ATOM 1717 C CA . SER A 1 216 ? -15.293 -6.642 -3.139 1.00 93.00 216 SER A CA 1
ATOM 1718 C C . SER A 1 216 ? -15.294 -6.184 -1.670 1.00 93.00 216 SER A C 1
ATOM 1720 O O . SER A 1 216 ? -15.777 -5.094 -1.360 1.00 93.00 216 SER A O 1
ATOM 1722 N N . ASP A 1 217 ? -14.741 -6.983 -0.754 1.00 92.31 217 ASP A N 1
ATOM 1723 C CA . ASP A 1 217 ? -14.487 -6.582 0.642 1.00 92.31 217 ASP A CA 1
ATOM 1724 C C . ASP A 1 217 ? -13.142 -5.851 0.843 1.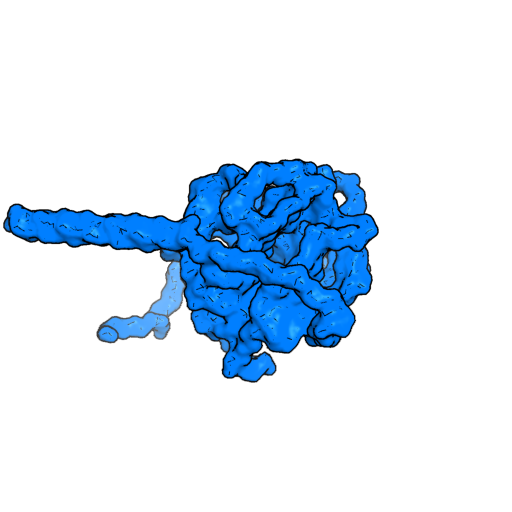00 92.31 217 ASP A C 1
ATOM 1726 O O . ASP A 1 217 ? -12.782 -5.502 1.973 1.00 92.31 217 ASP A O 1
ATOM 1730 N N . ALA A 1 218 ? -12.395 -5.587 -0.234 1.00 95.19 218 ALA A N 1
ATOM 1731 C CA . ALA A 1 218 ? -11.215 -4.735 -0.177 1.00 95.19 218 ALA A CA 1
ATOM 1732 C C . ALA A 1 218 ? -11.598 -3.288 0.149 1.00 95.19 218 ALA A C 1
ATOM 1734 O O . ALA A 1 218 ? -12.539 -2.733 -0.424 1.00 95.19 218 ALA A O 1
ATOM 1735 N N . ASN A 1 219 ? -10.861 -2.664 1.065 1.00 94.88 219 ASN A N 1
ATOM 1736 C CA . ASN A 1 219 ? -11.163 -1.300 1.508 1.00 94.88 219 ASN A CA 1
ATOM 1737 C C . ASN A 1 219 ? -9.946 -0.459 1.912 1.00 94.88 219 ASN A C 1
ATOM 1739 O O . ASN A 1 219 ? -10.103 0.731 2.184 1.00 94.88 219 ASN A O 1
ATOM 1743 N N . LEU A 1 220 ? -8.748 -1.039 1.889 1.00 98.31 220 LEU A N 1
ATOM 1744 C CA . LEU A 1 220 ? -7.495 -0.329 2.087 1.00 98.31 220 LEU A CA 1
ATOM 1745 C C . LEU A 1 220 ? -6.518 -0.736 0.988 1.00 98.31 220 LEU A C 1
ATOM 1747 O O . LEU A 1 220 ? -6.227 -1.920 0.817 1.00 98.31 220 LEU A O 1
ATOM 1751 N N . VAL A 1 221 ? -6.018 0.252 0.251 1.00 98.81 221 VAL A N 1
ATOM 1752 C CA . VAL A 1 221 ? -4.974 0.077 -0.760 1.00 98.81 221 VAL A CA 1
ATOM 1753 C C . VAL A 1 221 ? -3.765 0.895 -0.345 1.00 98.81 221 VAL A C 1
ATOM 1755 O O . VAL A 1 221 ? -3.881 2.103 -0.150 1.00 98.81 221 VAL A O 1
ATOM 1758 N N . LEU A 1 222 ? -2.618 0.237 -0.221 1.00 98.88 222 LEU A N 1
ATOM 1759 C CA . LEU A 1 222 ? -1.351 0.849 0.159 1.00 98.88 222 LEU A CA 1
ATOM 1760 C C . LEU A 1 222 ? -0.388 0.831 -1.033 1.00 98.88 222 LEU A C 1
ATOM 1762 O O . LEU A 1 222 ? -0.196 -0.201 -1.681 1.00 98.88 222 LEU A O 1
ATOM 1766 N N . SER A 1 223 ? 0.226 1.975 -1.302 1.00 98.75 223 SER A N 1
ATOM 1767 C CA . SER A 1 223 ? 1.146 2.187 -2.416 1.00 98.75 223 SER A CA 1
ATOM 1768 C C . SER A 1 223 ? 2.357 3.013 -2.009 1.00 98.75 223 SER A C 1
ATOM 1770 O O . SER A 1 223 ? 2.310 3.725 -1.011 1.00 98.75 223 SER A O 1
ATOM 1772 N N . GLY A 1 224 ? 3.423 2.925 -2.798 1.00 98.25 224 GLY A N 1
ATOM 1773 C CA . GLY A 1 224 ? 4.645 3.717 -2.672 1.00 98.25 224 GLY A CA 1
ATOM 1774 C C . GLY A 1 224 ? 4.796 4.693 -3.843 1.00 98.25 224 GLY A C 1
ATOM 1775 O O . GLY A 1 224 ? 3.831 5.359 -4.234 1.00 98.25 224 GLY A O 1
ATOM 1776 N N . HIS A 1 225 ? 5.981 4.727 -4.449 1.00 97.69 225 HIS A N 1
ATOM 1777 C CA . HIS A 1 225 ? 6.368 5.376 -5.711 1.00 97.69 225 HIS A CA 1
ATOM 1778 C C . HIS A 1 225 ? 6.415 6.910 -5.702 1.00 97.69 225 HIS A C 1
ATOM 1780 O O . HIS A 1 225 ? 7.288 7.550 -6.299 1.00 97.69 225 HIS A O 1
ATOM 1786 N N . ASN A 1 226 ? 5.427 7.555 -5.086 1.00 97.06 226 ASN A N 1
ATOM 1787 C CA . ASN A 1 226 ? 5.477 8.990 -4.875 1.00 97.06 226 ASN A CA 1
ATOM 1788 C C . ASN A 1 226 ? 6.077 9.251 -3.493 1.00 97.06 226 ASN A C 1
ATOM 1790 O O . ASN A 1 226 ? 5.457 8.898 -2.494 1.00 97.06 226 ASN A O 1
ATOM 1794 N N . HIS A 1 227 ? 7.260 9.875 -3.440 1.00 97.12 227 HIS A N 1
ATOM 1795 C CA . HIS A 1 227 ? 8.011 10.083 -2.197 1.00 97.12 227 HIS A CA 1
ATOM 1796 C C . HIS A 1 227 ? 7.462 11.210 -1.301 1.00 97.12 227 HIS A C 1
ATOM 1798 O O . HIS A 1 227 ? 8.134 12.187 -0.969 1.00 97.12 227 HIS A O 1
ATOM 1804 N N . TYR A 1 228 ? 6.195 11.070 -0.938 1.00 97.38 228 TYR A N 1
ATOM 1805 C CA . TYR A 1 228 ? 5.467 11.842 0.055 1.00 97.38 228 TYR A CA 1
ATOM 1806 C C . TYR A 1 228 ? 4.359 10.954 0.636 1.00 97.38 228 TYR A C 1
ATOM 1808 O O . TYR A 1 228 ? 4.091 9.858 0.136 1.00 97.38 228 TYR A O 1
ATOM 1816 N N . TYR A 1 229 ? 3.702 11.429 1.689 1.00 98.31 229 TYR A N 1
ATOM 1817 C CA . TYR A 1 229 ? 2.499 10.801 2.217 1.00 98.31 229 TYR A CA 1
ATOM 1818 C C . TYR A 1 229 ? 1.243 11.428 1.604 1.00 98.31 229 TYR A C 1
ATOM 1820 O O . TYR A 1 229 ? 1.106 12.652 1.568 1.00 98.31 229 TYR A O 1
ATOM 1828 N N . GLU A 1 230 ? 0.301 10.609 1.152 1.00 98.06 230 GLU A N 1
ATOM 1829 C CA . GLU A 1 230 ? -1.031 11.037 0.732 1.00 98.06 230 GLU A CA 1
ATOM 1830 C C . GLU A 1 230 ? -2.061 9.977 1.091 1.00 98.06 230 GLU A C 1
ATOM 1832 O O . GLU A 1 230 ? -1.854 8.788 0.861 1.00 98.06 230 GLU A O 1
ATOM 1837 N N . ARG A 1 231 ? -3.224 10.418 1.564 1.00 98.12 231 ARG A N 1
ATOM 1838 C CA . ARG A 1 231 ? -4.397 9.559 1.685 1.00 98.12 231 ARG A CA 1
ATOM 1839 C C . ARG A 1 231 ? -5.605 10.197 1.023 1.00 98.12 231 ARG A C 1
ATOM 1841 O O . ARG A 1 231 ? -5.868 11.394 1.176 1.00 98.12 231 ARG A O 1
ATOM 1848 N N . THR A 1 232 ? -6.385 9.376 0.329 1.00 97.88 232 THR A N 1
ATOM 1849 C CA . THR A 1 232 ? -7.667 9.791 -0.236 1.00 97.88 232 THR A CA 1
ATOM 1850 C C . THR A 1 232 ? -8.785 9.778 0.809 1.00 97.88 232 THR A C 1
ATOM 1852 O O . THR A 1 232 ? -8.744 9.075 1.820 1.00 97.88 232 THR A O 1
ATOM 1855 N N . ARG A 1 233 ? -9.857 10.516 0.531 1.00 96.44 233 ARG A N 1
ATOM 1856 C CA . ARG A 1 233 ? -11.191 10.192 1.040 1.00 96.44 233 ARG A CA 1
ATOM 1857 C C . ARG A 1 233 ? -11.564 8.766 0.600 1.00 96.44 233 ARG A C 1
ATOM 1859 O O . ARG A 1 233 ? -11.016 8.295 -0.403 1.00 96.44 233 ARG A O 1
ATOM 1866 N N . PRO A 1 234 ? -12.476 8.070 1.298 1.00 95.88 234 PRO A N 1
ATOM 1867 C CA . PRO A 1 234 ? -12.984 6.792 0.812 1.00 95.88 234 PRO A CA 1
ATOM 1868 C C . PRO A 1 234 ? -13.606 6.972 -0.578 1.00 95.88 234 PRO A C 1
ATOM 1870 O O . PRO A 1 234 ? -14.457 7.837 -0.763 1.00 95.88 234 PRO A O 1
ATOM 1873 N N . LEU A 1 235 ? -13.183 6.170 -1.550 1.00 96.62 235 LEU A N 1
ATOM 1874 C CA . LEU A 1 235 ? -13.697 6.162 -2.918 1.00 96.62 235 LEU A CA 1
ATOM 1875 C C . LEU A 1 235 ? -14.448 4.849 -3.123 1.00 96.62 235 LEU A C 1
ATOM 1877 O O . LEU A 1 235 ? -13.829 3.787 -3.062 1.00 96.62 235 LEU A O 1
ATOM 1881 N N . ASP A 1 236 ? -15.774 4.900 -3.255 1.00 95.19 236 ASP A N 1
ATOM 1882 C CA . ASP A 1 236 ? -16.643 3.711 -3.243 1.00 95.19 236 ASP A CA 1
ATOM 1883 C C . ASP A 1 236 ? -16.297 2.740 -2.092 1.00 95.19 236 ASP A C 1
ATOM 1885 O O . ASP A 1 236 ? -16.210 1.529 -2.289 1.00 95.19 236 ASP A O 1
ATOM 1889 N N . LYS A 1 237 ? -16.072 3.294 -0.887 1.00 93.38 237 LYS A N 1
ATOM 1890 C CA . LYS A 1 237 ? -15.613 2.644 0.367 1.00 93.38 237 LYS A CA 1
ATOM 1891 C C . LYS A 1 237 ? -14.120 2.304 0.476 1.00 93.38 237 LYS A C 1
ATOM 1893 O O . LYS A 1 237 ? -13.684 1.921 1.560 1.00 93.38 237 LYS A O 1
ATOM 1898 N N . VAL A 1 238 ? -13.346 2.427 -0.600 1.00 97.31 238 VAL A N 1
ATOM 1899 C CA . VAL A 1 238 ? -11.922 2.073 -0.619 1.00 97.31 238 VAL A CA 1
ATOM 1900 C C . VAL A 1 238 ? -11.064 3.294 -0.309 1.00 97.31 238 VAL A C 1
ATOM 1902 O O . VAL A 1 238 ? -11.138 4.305 -1.003 1.00 97.31 238 VAL A O 1
ATOM 1905 N N . THR A 1 239 ? -10.217 3.196 0.709 1.00 97.88 239 THR A N 1
ATOM 1906 C CA . THR A 1 239 ? -9.233 4.229 1.044 1.00 97.88 239 THR A CA 1
ATOM 1907 C C . THR A 1 239 ? -7.899 3.904 0.380 1.00 97.88 239 THR A C 1
ATOM 1909 O O . THR A 1 239 ? -7.370 2.806 0.554 1.00 97.88 239 THR A O 1
ATOM 1912 N N . TYR A 1 240 ? -7.344 4.863 -0.362 1.00 98.50 240 TYR A N 1
ATOM 1913 C CA . TYR A 1 240 ? -6.034 4.747 -1.001 1.00 98.50 240 TYR A CA 1
ATOM 1914 C C . TYR A 1 240 ? -5.008 5.549 -0.211 1.00 98.50 240 TYR A C 1
ATOM 1916 O O . TYR A 1 240 ? -5.234 6.723 0.088 1.00 98.50 240 TYR A O 1
ATOM 1924 N N . VAL A 1 241 ? -3.879 4.921 0.098 1.00 98.69 241 VAL A N 1
ATOM 1925 C CA . VAL A 1 241 ? -2.739 5.538 0.772 1.00 98.69 241 VAL A CA 1
ATOM 1926 C C . VAL A 1 241 ? -1.512 5.395 -0.113 1.00 98.69 241 VAL A C 1
ATOM 1928 O O . VAL A 1 241 ? -1.168 4.299 -0.543 1.00 98.69 241 VAL A O 1
ATOM 1931 N N . THR A 1 242 ? -0.849 6.513 -0.366 1.00 98.50 242 THR A N 1
ATOM 1932 C CA . THR A 1 242 ? 0.479 6.580 -0.967 1.00 98.50 242 THR A CA 1
ATOM 1933 C C . THR A 1 242 ? 1.472 6.954 0.129 1.00 98.50 242 THR A C 1
ATOM 1935 O O . THR A 1 242 ? 1.281 7.957 0.809 1.00 98.50 242 THR A O 1
ATOM 1938 N N . SER A 1 243 ? 2.490 6.126 0.339 1.00 98.38 243 SER A N 1
ATOM 1939 C CA . SER A 1 243 ? 3.417 6.194 1.469 1.00 98.38 243 SER A CA 1
ATOM 1940 C C . SER A 1 243 ? 4.842 5.877 1.006 1.00 98.38 243 SER A C 1
ATOM 1942 O O . SER A 1 243 ? 5.394 4.837 1.368 1.00 98.38 243 SER A O 1
ATOM 1944 N N . GLY A 1 244 ? 5.432 6.766 0.201 1.00 97.38 244 GLY A N 1
ATOM 1945 C CA . GLY A 1 244 ? 6.788 6.597 -0.343 1.00 97.38 244 GLY A CA 1
ATOM 1946 C C . GLY A 1 244 ? 7.898 7.298 0.443 1.00 97.38 244 GLY A C 1
ATOM 1947 O O . GLY A 1 244 ? 8.848 7.805 -0.139 1.00 97.38 244 GLY A O 1
ATOM 1948 N N . GLY A 1 245 ? 7.764 7.420 1.763 1.00 96.44 245 GLY A N 1
ATOM 1949 C CA . GLY A 1 245 ? 8.736 8.123 2.610 1.00 96.44 245 GLY A CA 1
ATOM 1950 C C . GLY A 1 245 ? 9.822 7.243 3.224 1.00 96.44 245 GLY A C 1
ATOM 1951 O O . GLY A 1 245 ? 10.238 7.523 4.345 1.00 96.44 245 GLY A O 1
ATOM 1952 N N . GLY A 1 246 ? 10.242 6.160 2.571 1.00 96.31 246 GLY A N 1
ATOM 1953 C CA . GLY A 1 246 ? 11.228 5.230 3.130 1.00 96.31 246 GLY A CA 1
ATOM 1954 C C . GLY A 1 246 ? 12.685 5.697 3.040 1.00 96.31 246 GLY A C 1
ATOM 1955 O O . GLY A 1 246 ? 13.546 5.127 3.710 1.00 96.31 246 GLY A O 1
ATOM 1956 N N . ALA A 1 247 ? 12.977 6.724 2.239 1.00 95.19 247 ALA A N 1
ATOM 1957 C CA . ALA A 1 247 ? 14.330 7.181 1.924 1.00 95.19 247 ALA A CA 1
ATOM 1958 C C . ALA A 1 247 ? 14.418 8.715 1.814 1.00 95.19 247 ALA A C 1
ATOM 1960 O O . ALA A 1 247 ? 13.405 9.371 1.573 1.00 95.19 247 ALA A O 1
ATOM 1961 N N . PRO A 1 248 ? 15.610 9.335 1.973 1.00 91.56 248 PRO A N 1
ATOM 1962 C CA . PRO A 1 248 ? 15.779 10.799 1.986 1.00 91.56 248 PRO A CA 1
ATOM 1963 C C . PRO A 1 248 ? 15.732 11.437 0.584 1.00 91.56 248 PRO A C 1
ATOM 1965 O O . PRO A 1 248 ? 16.426 12.409 0.301 1.00 91.56 248 PRO A O 1
ATOM 1968 N N . ASN A 1 249 ? 14.932 10.870 -0.311 1.00 93.50 249 ASN A N 1
ATOM 1969 C CA . ASN A 1 249 ? 14.597 11.392 -1.632 1.00 93.50 249 ASN A CA 1
ATOM 1970 C C . ASN A 1 249 ? 13.127 11.861 -1.675 1.00 93.50 249 ASN A C 1
ATOM 1972 O O . ASN A 1 249 ? 12.513 11.890 -2.749 1.00 93.50 249 ASN A O 1
ATOM 1976 N N . THR A 1 250 ? 12.567 12.206 -0.508 1.00 94.38 250 THR A N 1
ATOM 1977 C CA . THR A 1 250 ? 11.235 12.795 -0.359 1.00 94.38 250 THR A CA 1
ATOM 1978 C C . THR A 1 250 ? 11.143 14.172 -1.002 1.00 94.38 250 THR A C 1
ATOM 1980 O O . THR A 1 250 ? 12.141 14.870 -1.167 1.00 94.38 250 THR A O 1
ATOM 1983 N N . TYR A 1 251 ? 9.933 14.568 -1.389 1.00 94.94 251 TYR A N 1
ATOM 1984 C CA . TYR A 1 251 ? 9.679 15.870 -2.004 1.00 94.94 251 TYR A CA 1
ATOM 1985 C C . TYR A 1 251 ? 8.290 16.404 -1.629 1.00 94.94 251 TYR A C 1
ATOM 1987 O O . TYR A 1 251 ? 7.457 15.687 -1.066 1.00 94.94 251 TYR A O 1
ATOM 1995 N N . ASP A 1 252 ? 8.038 17.677 -1.936 1.00 95.38 252 ASP A N 1
ATOM 1996 C CA . ASP A 1 252 ? 6.745 18.308 -1.675 1.00 95.38 252 ASP A CA 1
ATOM 1997 C C . ASP A 1 252 ? 5.634 17.727 -2.568 1.00 95.38 252 ASP A C 1
ATOM 1999 O O . ASP A 1 252 ? 5.804 17.624 -3.790 1.00 95.38 252 ASP A O 1
ATOM 2003 N N . PRO A 1 253 ? 4.468 17.361 -2.003 1.00 93.62 253 PRO A N 1
ATOM 2004 C CA . PRO A 1 253 ? 3.375 16.801 -2.770 1.00 93.62 253 PRO A CA 1
ATOM 2005 C C . PRO A 1 253 ? 2.805 17.850 -3.732 1.00 93.62 253 PRO A C 1
ATOM 2007 O O . PRO A 1 253 ? 2.761 19.044 -3.421 1.00 93.62 253 PRO A O 1
ATOM 2010 N N . PRO A 1 254 ? 2.281 17.417 -4.887 1.00 92.94 254 PRO A N 1
ATOM 2011 C CA . PRO A 1 254 ? 1.454 18.265 -5.734 1.00 92.94 254 PRO A CA 1
ATOM 2012 C C . PRO A 1 254 ? 0.227 18.793 -4.985 1.00 92.94 254 PRO A C 1
ATOM 2014 O O . PRO A 1 254 ? -0.175 18.259 -3.949 1.00 92.94 254 PRO A O 1
ATOM 2017 N N . ALA A 1 255 ? -0.405 19.828 -5.544 1.00 94.31 255 ALA A N 1
ATOM 2018 C CA . ALA A 1 255 ? -1.616 20.394 -4.966 1.00 94.31 255 ALA A CA 1
ATOM 2019 C C . ALA A 1 255 ? -2.699 19.304 -4.773 1.00 94.31 255 ALA A C 1
ATOM 2021 O O . ALA A 1 255 ? -2.965 18.548 -5.715 1.00 94.31 255 ALA A O 1
ATOM 2022 N N . PRO A 1 256 ? -3.341 19.230 -3.589 1.00 94.88 256 PRO A N 1
ATOM 2023 C CA . PRO A 1 256 ? -4.444 18.308 -3.334 1.00 94.88 256 PRO A CA 1
ATOM 2024 C C . PRO A 1 256 ? -5.553 18.411 -4.384 1.00 94.88 256 PRO A C 1
ATOM 2026 O O . PRO A 1 256 ? -5.870 19.502 -4.861 1.00 94.88 256 PRO A O 1
ATOM 2029 N N . ASN A 1 257 ? -6.191 17.284 -4.704 1.00 93.44 257 ASN A N 1
ATOM 2030 C CA . ASN A 1 257 ? -7.374 17.248 -5.566 1.00 93.44 257 ASN A CA 1
ATOM 2031 C C . ASN A 1 257 ? -8.629 16.833 -4.777 1.00 93.44 257 ASN A C 1
ATOM 2033 O O . ASN A 1 257 ? -8.583 16.616 -3.568 1.00 93.44 257 ASN A O 1
ATOM 2037 N N . GLN A 1 258 ? -9.772 16.712 -5.459 1.00 93.81 258 GLN A N 1
ATOM 2038 C CA . GLN A 1 258 ? -11.055 16.368 -4.827 1.00 93.81 258 GLN A CA 1
ATOM 2039 C C . GLN A 1 258 ? -11.035 15.038 -4.042 1.00 93.81 258 GLN A C 1
ATOM 2041 O O . GLN A 1 258 ? -11.751 14.894 -3.048 1.00 93.81 258 GLN A O 1
ATOM 2046 N N . HIS A 1 259 ? -10.196 14.077 -4.443 1.00 95.56 259 HIS A N 1
ATOM 2047 C CA . HIS A 1 259 ? -10.050 12.796 -3.756 1.00 95.56 259 HIS A CA 1
ATOM 2048 C C . HIS A 1 259 ? -9.150 12.903 -2.525 1.00 95.56 259 HIS A C 1
ATOM 2050 O O . HIS A 1 259 ? -9.268 12.075 -1.633 1.00 95.56 259 HIS A O 1
ATOM 2056 N N . THR A 1 260 ? -8.258 13.889 -2.447 1.00 96.19 260 THR 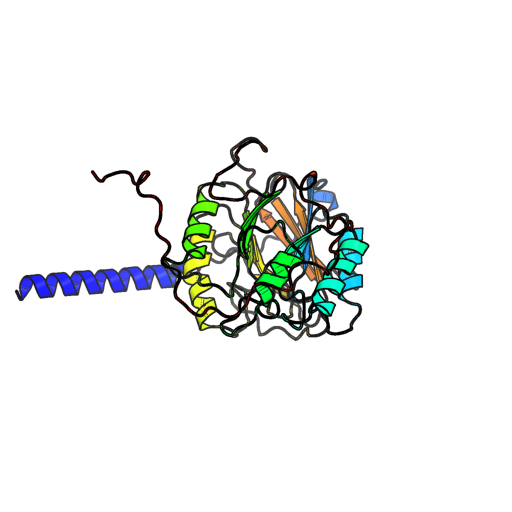A N 1
ATOM 2057 C CA . THR A 1 260 ? -7.255 14.000 -1.384 1.00 96.19 260 THR A CA 1
ATOM 2058 C C . THR A 1 260 ? -7.899 14.383 -0.047 1.00 96.19 260 THR A C 1
ATOM 2060 O O . THR A 1 260 ? -8.544 15.429 0.070 1.00 96.19 260 THR A O 1
ATOM 2063 N N . ALA A 1 261 ? -7.713 13.546 0.977 1.00 95.69 261 ALA A N 1
ATOM 2064 C CA . ALA A 1 261 ? -8.086 13.859 2.357 1.00 95.69 261 ALA A CA 1
ATOM 2065 C C . ALA A 1 261 ? -6.940 14.550 3.103 1.00 95.69 261 ALA A C 1
ATOM 2067 O O . ALA A 1 261 ? -7.179 15.509 3.831 1.00 95.69 261 ALA A O 1
ATOM 2068 N N . ILE A 1 262 ? -5.709 14.073 2.908 1.00 95.50 262 ILE A N 1
ATOM 2069 C CA . ILE A 1 262 ? -4.506 14.610 3.547 1.00 95.50 262 ILE A CA 1
ATOM 2070 C C . ILE A 1 262 ? -3.274 14.341 2.681 1.00 95.50 262 ILE A C 1
ATOM 2072 O O . ILE A 1 262 ? -3.214 13.331 1.977 1.00 95.50 262 ILE A O 1
ATOM 2076 N N . VAL A 1 263 ? -2.300 15.249 2.748 1.00 96.12 263 VAL A N 1
ATOM 2077 C CA . VAL A 1 263 ? -0.956 15.109 2.172 1.00 96.12 263 VAL A CA 1
ATOM 2078 C C . VAL A 1 263 ? 0.082 15.614 3.167 1.00 96.12 263 VAL A C 1
ATOM 2080 O O . VAL A 1 263 ? -0.175 16.581 3.884 1.00 96.12 263 VAL A O 1
ATOM 2083 N N . ALA A 1 264 ? 1.256 14.992 3.187 1.00 95.06 264 ALA A N 1
ATOM 2084 C CA . ALA A 1 264 ? 2.426 15.485 3.902 1.00 95.06 264 ALA A CA 1
ATOM 2085 C C . ALA A 1 264 ? 3.686 15.226 3.066 1.00 95.06 264 ALA A C 1
ATOM 2087 O O . ALA A 1 264 ? 3.970 14.089 2.691 1.00 95.06 264 ALA A O 1
ATOM 2088 N N . GLY A 1 265 ? 4.416 16.296 2.752 1.00 93.50 265 GLY A N 1
ATOM 2089 C CA . GLY A 1 265 ? 5.680 16.253 2.017 1.00 93.50 265 GLY A CA 1
ATOM 2090 C C . GLY A 1 265 ? 6.891 16.224 2.922 1.00 93.50 265 GLY A C 1
ATOM 2091 O O . GLY A 1 265 ? 6.796 16.602 4.087 1.00 93.50 265 GLY A O 1
ATOM 2092 N N . ASP A 1 266 ? 8.016 15.804 2.350 1.00 91.88 266 ASP A N 1
ATOM 2093 C CA . ASP A 1 266 ? 9.335 15.893 2.983 1.00 91.88 266 ASP A CA 1
ATOM 2094 C C . ASP A 1 266 ? 9.395 15.296 4.404 1.00 91.88 266 ASP A C 1
ATOM 2096 O O . ASP A 1 266 ? 9.882 15.894 5.370 1.00 91.88 266 ASP A O 1
ATOM 2100 N N . LYS A 1 267 ? 8.809 14.102 4.554 1.00 95.12 267 LYS A N 1
ATOM 2101 C CA . LYS A 1 267 ? 8.838 13.317 5.792 1.00 95.12 267 LYS A CA 1
ATOM 2102 C C . LYS A 1 267 ? 9.247 11.890 5.498 1.00 95.12 267 LYS A C 1
ATOM 2104 O O . LYS A 1 267 ? 8.544 11.191 4.769 1.00 95.12 267 LYS A O 1
ATOM 2109 N N . LEU A 1 268 ? 10.311 11.440 6.158 1.00 97.19 268 LEU A N 1
ATOM 2110 C CA . LEU A 1 268 ? 10.562 10.015 6.328 1.00 97.19 268 LEU A CA 1
ATOM 2111 C C . LEU A 1 268 ? 9.507 9.444 7.268 1.00 97.19 268 LEU A C 1
ATOM 2113 O O . LEU A 1 268 ? 9.352 9.966 8.375 1.00 97.19 268 LEU A O 1
ATOM 2117 N N . HIS A 1 269 ? 8.768 8.426 6.834 1.00 98.12 269 HIS A N 1
ATOM 2118 C CA . HIS A 1 269 ? 7.610 7.938 7.579 1.00 98.12 269 HIS A CA 1
ATOM 2119 C C . HIS A 1 269 ? 7.345 6.445 7.408 1.00 98.12 269 HIS A C 1
ATOM 2121 O O . HIS A 1 269 ? 7.775 5.805 6.452 1.00 98.12 269 HIS A O 1
ATOM 2127 N N . TYR A 1 270 ? 6.589 5.908 8.361 1.00 98.69 270 TYR A N 1
ATOM 2128 C CA . TYR A 1 270 ? 6.097 4.536 8.379 1.00 98.69 270 TYR A CA 1
ATOM 2129 C C . TYR A 1 270 ? 4.676 4.507 8.944 1.00 98.69 270 TYR A C 1
ATOM 2131 O O . TYR A 1 270 ? 4.255 5.399 9.687 1.00 98.69 270 TYR A O 1
ATOM 2139 N N . GLY A 1 271 ? 3.930 3.467 8.591 1.00 98.56 271 GLY A N 1
ATOM 2140 C CA . GLY A 1 271 ? 2.576 3.248 9.071 1.00 98.56 271 GLY A CA 1
ATOM 2141 C C . GLY A 1 271 ? 2.461 2.055 10.007 1.00 98.56 271 GLY A C 1
ATOM 2142 O O . GLY A 1 271 ? 3.165 1.056 9.858 1.00 98.56 271 GLY A O 1
ATOM 2143 N N . ILE A 1 272 ? 1.529 2.145 10.950 1.00 98.62 272 ILE A N 1
ATOM 2144 C CA . ILE A 1 272 ? 1.080 1.046 11.802 1.00 98.62 272 ILE A CA 1
ATOM 2145 C C . ILE A 1 272 ? -0.429 0.917 11.635 1.00 98.62 272 ILE A C 1
ATOM 2147 O O . ILE A 1 272 ? -1.167 1.887 11.803 1.00 98.62 272 ILE A O 1
ATOM 2151 N N . VAL A 1 273 ? -0.889 -0.296 11.356 1.00 98.06 273 VAL A N 1
ATOM 2152 C CA . VAL A 1 273 ? -2.304 -0.645 11.288 1.00 98.06 273 VAL A CA 1
ATOM 2153 C C . VAL A 1 273 ? -2.636 -1.562 12.453 1.00 98.06 273 VAL A C 1
ATOM 2155 O O . VAL A 1 273 ? -2.206 -2.714 12.506 1.00 98.06 273 VAL A O 1
ATOM 2158 N N . ALA A 1 274 ? -3.398 -1.037 13.404 1.00 95.75 274 ALA A N 1
ATOM 2159 C CA . ALA A 1 274 ? -3.960 -1.775 14.519 1.00 95.75 274 ALA A CA 1
ATOM 2160 C C . ALA A 1 274 ? -5.293 -2.416 14.101 1.00 95.75 274 ALA A C 1
ATOM 2162 O O . ALA A 1 274 ? -6.221 -1.743 13.655 1.00 95.75 274 ALA A O 1
ATOM 2163 N N . VAL A 1 275 ? -5.395 -3.733 14.240 1.00 92.88 275 VAL A N 1
ATOM 2164 C CA . VAL A 1 275 ? -6.564 -4.522 13.849 1.00 92.88 275 VAL A CA 1
ATOM 2165 C C . VAL A 1 275 ? -7.472 -4.696 15.062 1.00 92.88 275 VAL A C 1
ATOM 2167 O O . VAL A 1 275 ? -7.096 -5.331 16.045 1.00 92.88 275 VAL A O 1
ATOM 2170 N N . HIS A 1 276 ? -8.681 -4.142 14.998 1.00 91.00 276 HIS A N 1
ATOM 2171 C CA . HIS A 1 276 ? -9.722 -4.289 16.018 1.00 91.00 276 HIS A CA 1
ATOM 2172 C C . HIS A 1 276 ? -10.832 -5.225 15.530 1.00 91.00 276 HIS A C 1
ATOM 2174 O O . HIS A 1 276 ? -10.844 -5.655 14.380 1.00 91.00 276 HIS A O 1
ATOM 2180 N N . ALA A 1 277 ? -11.795 -5.549 16.395 1.00 86.69 277 ALA A N 1
ATOM 2181 C CA . ALA A 1 277 ? -12.912 -6.434 16.058 1.00 86.69 277 ALA A CA 1
ATOM 2182 C C . ALA A 1 277 ? -13.755 -5.940 14.859 1.00 86.69 277 ALA A C 1
ATOM 2184 O O . ALA A 1 277 ? -14.260 -6.757 14.093 1.00 86.69 277 ALA A O 1
ATOM 2185 N N . ASP A 1 278 ? -13.863 -4.626 14.683 1.00 88.19 278 ASP A N 1
ATOM 2186 C CA . ASP A 1 278 ? -14.798 -3.945 13.782 1.00 88.19 278 ASP A CA 1
ATOM 2187 C C . ASP A 1 278 ? -14.125 -3.009 12.763 1.00 88.19 278 ASP A C 1
ATOM 2189 O O . ASP A 1 278 ? -14.784 -2.537 11.835 1.00 88.19 278 ASP A O 1
ATOM 2193 N N . ARG A 1 279 ? -12.820 -2.736 12.909 1.00 92.25 279 ARG A N 1
ATOM 2194 C CA . ARG A 1 279 ? -12.075 -1.801 12.052 1.00 92.25 279 ARG A CA 1
ATOM 2195 C C . ARG A 1 279 ? -10.575 -2.079 11.991 1.00 92.25 279 ARG A C 1
ATOM 2197 O O . ARG A 1 279 ? -10.018 -2.758 12.854 1.00 92.25 279 ARG A O 1
ATOM 2204 N N . LEU A 1 280 ? -9.927 -1.498 10.988 1.00 95.00 280 LEU A N 1
ATOM 2205 C CA . LEU A 1 280 ? -8.485 -1.290 10.928 1.00 95.00 280 LEU A CA 1
ATOM 2206 C C . LEU A 1 280 ? -8.203 0.172 11.276 1.00 95.00 280 LEU A C 1
ATOM 2208 O O . LEU A 1 280 ? -8.637 1.065 10.547 1.00 95.00 280 LEU A O 1
ATOM 2212 N N . HIS A 1 281 ? -7.479 0.402 12.366 1.00 95.31 281 HIS A N 1
ATOM 2213 C CA . HIS A 1 281 ? -7.060 1.724 12.812 1.00 95.31 281 HIS A CA 1
ATOM 2214 C C . HIS A 1 281 ? -5.630 1.992 12.341 1.00 95.31 281 HIS A C 1
ATOM 2216 O O . HIS A 1 281 ? -4.680 1.380 12.828 1.00 95.31 281 HIS A O 1
ATOM 2222 N N . THR A 1 282 ? -5.474 2.880 11.366 1.00 97.19 282 THR A N 1
ATOM 2223 C CA . THR A 1 282 ? -4.181 3.195 10.754 1.00 97.19 282 THR A CA 1
ATOM 2224 C C . THR A 1 282 ? -3.622 4.481 11.332 1.00 97.19 282 THR A C 1
ATOM 2226 O O . THR A 1 282 ? -4.332 5.481 11.401 1.00 97.19 282 THR A O 1
ATOM 2229 N N . ARG A 1 283 ? -2.339 4.468 11.699 1.00 97.06 283 ARG A N 1
ATOM 2230 C CA . ARG A 1 283 ? -1.569 5.634 12.139 1.00 97.06 283 ARG A CA 1
ATOM 2231 C C . ARG A 1 283 ? -0.271 5.721 11.357 1.00 97.06 283 ARG A C 1
ATOM 2233 O O . ARG A 1 283 ? 0.399 4.708 11.171 1.00 97.06 283 ARG A O 1
ATOM 2240 N N . VAL A 1 284 ? 0.085 6.921 10.924 1.00 98.38 284 VAL A N 1
ATOM 2241 C CA . VAL A 1 284 ? 1.310 7.181 10.162 1.00 98.38 284 VAL A CA 1
ATOM 2242 C C . VAL A 1 284 ? 2.163 8.166 10.932 1.00 98.38 284 VAL A C 1
ATOM 2244 O O . VAL A 1 284 ? 1.669 9.209 11.359 1.00 98.38 284 VAL A O 1
ATOM 2247 N N . TYR A 1 285 ? 3.432 7.824 11.121 1.00 98.06 285 TYR A N 1
ATOM 2248 C CA . TYR A 1 285 ? 4.374 8.599 11.916 1.00 98.06 285 TYR A CA 1
ATOM 2249 C C . TYR A 1 285 ? 5.592 8.973 11.095 1.00 98.06 285 TYR A C 1
ATOM 2251 O O . TYR A 1 285 ? 6.065 8.164 10.297 1.00 98.06 285 TYR A O 1
ATOM 2259 N N . ASP A 1 286 ? 6.136 10.159 11.347 1.00 97.12 286 ASP A N 1
ATOM 2260 C CA . ASP A 1 286 ? 7.504 10.458 10.935 1.00 97.12 286 ASP A CA 1
ATOM 2261 C C . ASP A 1 286 ? 8.538 9.815 11.885 1.00 97.12 286 ASP A C 1
ATOM 2263 O O . ASP A 1 286 ? 8.200 9.272 12.945 1.00 97.12 286 ASP A O 1
ATOM 2267 N N . LEU A 1 287 ? 9.822 9.865 11.519 1.00 95.19 287 LEU A N 1
ATOM 2268 C CA . LEU A 1 287 ? 10.904 9.309 12.348 1.00 95.19 287 LEU A CA 1
ATOM 2269 C C . LEU A 1 287 ? 11.092 10.024 13.699 1.00 95.19 287 LEU A C 1
ATOM 2271 O O . LEU A 1 287 ? 11.494 9.394 14.684 1.00 95.19 287 LEU A O 1
ATOM 2275 N N . ALA A 1 288 ? 10.700 11.299 13.791 1.00 95.12 288 ALA A N 1
ATOM 2276 C CA . ALA A 1 288 ? 10.678 12.043 15.050 1.00 95.12 288 ALA A CA 1
ATOM 2277 C C . ALA A 1 288 ? 9.540 11.591 15.991 1.00 95.12 288 ALA A C 1
ATOM 2279 O O . ALA A 1 288 ? 9.527 11.967 17.163 1.00 95.12 288 ALA A O 1
ATOM 2280 N N . GLY A 1 289 ? 8.621 10.743 15.515 1.00 94.12 289 GLY A N 1
ATOM 2281 C CA . GLY A 1 289 ? 7.486 10.225 16.276 1.00 94.12 289 GLY A CA 1
ATOM 2282 C C . GLY A 1 289 ? 6.248 11.119 16.222 1.00 94.12 289 GLY A C 1
ATOM 2283 O O . GLY A 1 289 ? 5.296 10.873 16.965 1.00 94.12 289 GLY A O 1
ATOM 2284 N N . ASN A 1 290 ? 6.227 12.136 15.356 1.00 95.94 290 ASN A N 1
ATOM 2285 C CA . ASN A 1 290 ? 5.042 12.959 15.149 1.00 95.94 290 ASN A CA 1
ATOM 2286 C C . ASN A 1 290 ? 4.009 12.178 14.338 1.00 95.94 290 ASN A C 1
ATOM 2288 O O . ASN A 1 290 ? 4.339 11.532 13.344 1.00 95.94 290 ASN A O 1
ATOM 2292 N N . LEU A 1 291 ? 2.744 12.268 14.747 1.00 96.25 291 LEU A N 1
ATOM 2293 C CA . LEU A 1 291 ? 1.629 11.693 14.003 1.00 96.25 291 LEU A CA 1
ATOM 2294 C C . LEU A 1 291 ? 1.346 12.554 12.764 1.00 96.25 291 LEU A C 1
ATOM 2296 O O . LEU A 1 291 ? 0.954 13.712 12.896 1.00 96.25 291 LEU A O 1
ATOM 2300 N N . LEU A 1 292 ? 1.526 11.979 11.577 1.00 96.19 292 LEU A N 1
ATOM 2301 C CA . LEU A 1 292 ? 1.180 12.610 10.303 1.00 96.19 292 LEU A CA 1
ATOM 2302 C C . LEU A 1 292 ? -0.306 12.445 9.984 1.00 96.19 292 LEU A C 1
ATOM 2304 O O . LEU A 1 292 ? -0.930 13.361 9.456 1.00 96.19 292 LEU A O 1
ATOM 2308 N N . ASP A 1 293 ? -0.869 11.277 10.296 1.00 96.56 293 ASP A N 1
ATOM 2309 C CA . ASP A 1 293 ? -2.259 10.948 9.990 1.00 96.56 293 ASP A CA 1
ATOM 2310 C C . ASP A 1 293 ? -2.775 9.787 10.845 1.00 96.56 293 ASP A C 1
ATOM 2312 O O . ASP A 1 293 ? -2.007 8.916 11.264 1.00 96.56 293 ASP A O 1
ATOM 2316 N N . ALA A 1 294 ? -4.089 9.760 11.067 1.00 95.25 294 ALA A N 1
ATOM 2317 C CA . ALA A 1 294 ? -4.794 8.652 11.694 1.00 95.25 294 ALA A CA 1
ATOM 2318 C C . ALA A 1 294 ? -6.211 8.512 11.127 1.00 95.25 294 ALA A C 1
ATOM 2320 O O . ALA A 1 294 ? -6.936 9.501 10.999 1.00 95.25 294 ALA A O 1
ATOM 2321 N N . PHE A 1 295 ? -6.619 7.286 10.803 1.00 94.31 295 PHE A N 1
ATOM 2322 C CA . PHE A 1 295 ? -7.942 7.010 10.242 1.00 94.31 295 PHE A CA 1
ATOM 2323 C C . PHE A 1 295 ? -8.371 5.557 10.456 1.00 94.31 295 PHE A C 1
ATOM 2325 O O . PHE A 1 295 ? -7.542 4.661 10.612 1.00 94.31 295 PHE A O 1
ATOM 2332 N N . ASP A 1 296 ? -9.680 5.326 10.389 1.00 93.56 296 ASP A N 1
ATOM 2333 C CA . ASP A 1 296 ? -10.270 3.993 10.443 1.00 93.56 296 ASP A CA 1
ATOM 2334 C C . ASP A 1 296 ? -10.772 3.545 9.066 1.00 93.56 296 ASP A C 1
ATOM 2336 O O . ASP A 1 296 ? -11.314 4.331 8.286 1.00 93.56 296 ASP A O 1
ATOM 2340 N N . THR A 1 297 ? -10.648 2.248 8.792 1.00 93.25 297 THR A N 1
ATOM 2341 C CA . THR A 1 297 ? -11.400 1.563 7.731 1.00 93.25 297 THR A CA 1
ATOM 2342 C C . THR A 1 297 ? -12.216 0.426 8.346 1.00 93.25 297 THR A C 1
ATOM 2344 O O . THR A 1 297 ? -11.728 -0.230 9.267 1.00 93.25 297 THR A O 1
ATOM 2347 N N . PRO A 1 298 ? -13.461 0.172 7.901 1.00 91.19 298 PRO A N 1
ATOM 2348 C CA . PRO A 1 298 ? -14.279 -0.900 8.470 1.00 91.19 298 PRO A CA 1
ATOM 2349 C C . PRO A 1 298 ? -13.602 -2.269 8.347 1.00 91.19 298 PRO A C 1
ATOM 2351 O O . PRO A 1 298 ? -12.905 -2.529 7.374 1.00 91.19 298 PRO A O 1
ATOM 2354 N N . ARG A 1 299 ? -13.842 -3.188 9.277 1.00 88.31 299 ARG A N 1
ATOM 2355 C CA . ARG A 1 299 ? -13.394 -4.579 9.161 1.00 88.31 299 ARG A CA 1
ATOM 2356 C C . ARG A 1 299 ? -14.596 -5.504 9.105 1.00 88.31 299 ARG A C 1
ATOM 2358 O O . ARG A 1 299 ? -15.510 -5.420 9.918 1.00 88.31 299 ARG A O 1
ATOM 2365 N N . ARG A 1 300 ? -14.569 -6.408 8.136 1.00 84.56 300 ARG A N 1
ATOM 2366 C CA . ARG A 1 300 ? -15.507 -7.509 7.963 1.00 84.56 300 ARG A CA 1
ATOM 2367 C C . ARG A 1 300 ? -14.723 -8.800 8.162 1.00 84.56 300 ARG A C 1
ATOM 2369 O O . ARG A 1 300 ? -13.902 -9.131 7.302 1.00 84.56 300 ARG A O 1
ATOM 2376 N N . PRO A 1 301 ? -14.902 -9.496 9.296 1.00 69.56 301 PRO A N 1
ATOM 2377 C CA . PRO A 1 301 ? -14.259 -10.784 9.484 1.00 69.56 301 PRO A CA 1
ATOM 2378 C C . PRO A 1 301 ? -14.746 -11.773 8.407 1.00 69.56 301 PRO A C 1
ATOM 2380 O O . PRO A 1 301 ? -15.898 -11.683 7.977 1.00 69.56 301 PRO A O 1
ATOM 2383 N N . PRO A 1 302 ? -13.889 -12.702 7.956 1.00 66.69 302 PRO A N 1
ATOM 2384 C CA . PRO A 1 302 ? -14.248 -13.681 6.935 1.00 66.69 302 PRO A CA 1
ATOM 2385 C C . PRO A 1 302 ? -15.413 -14.573 7.391 1.00 66.69 302 PRO A C 1
ATOM 2387 O O . PRO A 1 302 ? -15.540 -14.901 8.570 1.00 66.69 302 PRO A O 1
ATOM 2390 N N . HIS A 1 303 ? -16.246 -15.012 6.442 1.00 56.22 303 HIS A N 1
ATOM 2391 C CA . HIS A 1 303 ? -17.445 -15.826 6.699 1.00 56.22 303 HIS A CA 1
ATOM 2392 C C . HIS A 1 303 ? -17.169 -17.312 7.028 1.00 56.22 303 HIS A C 1
ATOM 2394 O O . HIS A 1 303 ? -18.110 -18.082 7.217 1.00 56.22 303 HIS A O 1
ATOM 2400 N N . HIS A 1 304 ? -15.903 -17.727 7.145 1.00 44.22 304 HIS A N 1
ATOM 2401 C CA . HIS A 1 304 ? -15.506 -19.109 7.432 1.00 44.22 304 HIS A CA 1
ATOM 2402 C C . HIS A 1 304 ? -14.447 -19.177 8.544 1.00 44.22 304 HIS A C 1
ATOM 2404 O O . HIS A 1 304 ? -13.661 -18.229 8.679 1.00 44.22 304 HIS A O 1
ATOM 2410 N N . PRO A 1 305 ? -14.407 -20.278 9.331 1.00 40.53 305 PRO A N 1
ATOM 2411 C CA . PRO A 1 305 ? -13.404 -20.460 10.372 1.00 40.53 305 PRO A CA 1
ATOM 2412 C C . PRO A 1 305 ? -11.997 -20.206 9.824 1.00 40.53 305 PRO A C 1
ATOM 2414 O O . PRO A 1 305 ? -11.663 -20.595 8.705 1.00 40.53 305 PRO A O 1
ATOM 2417 N N . VAL A 1 306 ? -11.182 -19.506 10.609 1.00 42.38 306 VAL A N 1
ATOM 2418 C CA . VAL A 1 306 ? -9.762 -19.312 10.312 1.00 42.38 306 VAL A CA 1
ATOM 2419 C C . VAL A 1 306 ? -9.085 -20.683 10.381 1.00 42.38 306 VAL A C 1
ATOM 2421 O O . VAL A 1 306 ? -9.080 -21.304 11.440 1.00 42.38 306 VAL A O 1
ATOM 2424 N N . GLY A 1 307 ? -8.532 -21.135 9.254 1.00 44.31 307 GLY A N 1
ATOM 2425 C CA . GLY A 1 307 ? -7.819 -22.406 9.124 1.00 44.31 307 GLY A CA 1
ATOM 2426 C C . GLY A 1 307 ? -8.603 -23.473 8.353 1.00 44.31 307 GLY A C 1
ATOM 2427 O O . GLY A 1 307 ? -9.745 -23.771 8.690 1.00 44.31 307 GLY A O 1
ATOM 2428 N N . HIS A 1 308 ? -7.927 -24.075 7.365 1.00 35.03 308 HIS A N 1
ATOM 2429 C CA . HIS A 1 308 ? -8.267 -25.306 6.622 1.00 35.03 308 HIS A CA 1
ATOM 2430 C C . HIS A 1 308 ? -8.822 -25.209 5.186 1.00 35.03 308 HIS A C 1
ATOM 2432 O O . HIS A 1 308 ? -9.391 -26.193 4.718 1.00 35.03 308 HIS A O 1
ATOM 2438 N N . GLN A 1 309 ? -8.594 -24.136 4.419 1.00 35.12 309 GLN A N 1
ATOM 2439 C CA . GLN A 1 309 ? -8.787 -24.210 2.958 1.00 35.12 309 GLN A CA 1
ATOM 2440 C C . GLN A 1 309 ? -7.498 -23.955 2.180 1.00 35.12 309 GLN A C 1
ATOM 2442 O O . GLN A 1 309 ? -7.198 -22.832 1.807 1.00 35.12 309 GLN A O 1
ATOM 2447 N N . VAL A 1 310 ? -6.793 -25.044 1.863 1.00 38.38 310 VAL A N 1
ATOM 2448 C CA . VAL A 1 310 ? -5.731 -25.047 0.852 1.00 38.38 310 VAL A CA 1
ATOM 2449 C C . VAL A 1 310 ? -6.399 -25.015 -0.525 1.00 38.38 310 VAL A C 1
ATOM 2451 O O . VAL A 1 310 ? -6.972 -26.015 -0.960 1.00 38.38 310 VAL A O 1
ATOM 2454 N N . ASN A 1 311 ? -6.355 -23.867 -1.201 1.00 37.41 311 ASN A N 1
ATOM 2455 C CA . ASN A 1 311 ? -6.836 -23.719 -2.573 1.00 37.41 311 ASN A CA 1
ATOM 2456 C C . ASN A 1 311 ? -5.681 -23.995 -3.559 1.00 37.41 311 ASN A C 1
ATOM 2458 O O . ASN A 1 311 ? -4.618 -23.399 -3.437 1.00 37.41 311 ASN A O 1
ATOM 2462 N N . PRO A 1 312 ? -5.847 -24.852 -4.582 1.00 34.69 312 PRO A N 1
ATOM 2463 C CA . PRO A 1 312 ? -4.747 -25.236 -5.477 1.00 34.69 312 PRO A CA 1
ATOM 2464 C C . PRO A 1 312 ? -4.309 -24.132 -6.463 1.00 34.69 312 PRO A C 1
ATOM 2466 O O . PRO A 1 312 ? -3.324 -24.307 -7.176 1.00 34.69 312 PRO A O 1
ATOM 2469 N N . GLY A 1 313 ? -5.030 -23.005 -6.534 1.00 36.81 313 GLY A N 1
ATOM 2470 C CA . GLY A 1 313 ? -4.716 -21.876 -7.421 1.00 36.81 313 GLY A CA 1
ATOM 2471 C C . GLY A 1 313 ? -4.219 -20.612 -6.714 1.00 36.81 313 GLY A C 1
ATOM 2472 O O . GLY A 1 313 ? -3.599 -19.774 -7.374 1.00 36.81 313 GLY A O 1
ATOM 2473 N N . SER A 1 314 ? -4.482 -20.475 -5.415 1.00 37.16 314 SER A N 1
ATOM 2474 C CA . SER A 1 314 ? -3.977 -19.414 -4.550 1.00 37.16 314 SER A CA 1
ATOM 2475 C C . SER A 1 314 ? -2.981 -20.053 -3.593 1.00 37.16 314 SER A C 1
ATOM 2477 O O . SER A 1 314 ? -3.332 -20.920 -2.800 1.00 37.16 314 SER A O 1
ATOM 2479 N N . LEU A 1 315 ? -1.699 -19.699 -3.710 1.00 45.19 315 LEU A N 1
ATOM 2480 C CA . LEU A 1 315 ? -0.716 -20.146 -2.727 1.00 45.19 315 LEU A CA 1
ATOM 2481 C C . LEU A 1 315 ? -0.948 -19.315 -1.466 1.00 45.19 315 LEU A C 1
ATOM 2483 O O . LEU A 1 315 ? -0.290 -18.301 -1.253 1.00 45.19 315 LEU A O 1
ATOM 2487 N N . GLU A 1 316 ? -1.938 -19.721 -0.667 1.00 46.22 316 GLU A N 1
ATOM 2488 C CA . GLU A 1 316 ? -2.058 -19.282 0.715 1.00 46.22 316 GLU A CA 1
ATOM 2489 C C . GLU A 1 316 ? -0.690 -19.542 1.350 1.00 46.22 316 GLU A C 1
ATOM 2491 O O . GLU A 1 316 ? -0.275 -20.693 1.515 1.00 46.22 316 GLU A O 1
ATOM 2496 N N . LEU A 1 317 ? 0.068 -18.472 1.620 1.00 49.59 317 LEU A N 1
ATOM 2497 C CA . LEU A 1 317 ? 1.273 -18.616 2.425 1.00 49.59 317 LEU A CA 1
ATOM 2498 C C . LEU A 1 317 ? 0.827 -19.267 3.741 1.00 49.59 317 LEU A C 1
ATOM 2500 O O . LEU A 1 317 ? -0.176 -18.819 4.309 1.00 49.59 317 LEU A O 1
ATOM 2504 N N . PRO A 1 318 ? 1.526 -20.307 4.226 1.00 46.69 318 PRO A N 1
ATOM 2505 C CA . PRO A 1 318 ? 1.179 -20.911 5.498 1.00 46.69 318 PRO A CA 1
ATOM 2506 C C . PRO A 1 318 ? 1.198 -19.839 6.603 1.00 46.69 318 PRO A C 1
ATOM 2508 O O . PRO A 1 318 ? 1.790 -18.761 6.413 1.00 46.69 318 PRO A O 1
ATOM 2511 N N . PRO A 1 319 ? 0.543 -20.104 7.750 1.00 46.72 319 PRO A N 1
ATOM 2512 C CA . PRO A 1 319 ? 0.511 -19.189 8.879 1.00 46.72 319 PRO A CA 1
ATOM 2513 C C . PRO A 1 319 ? 1.869 -18.555 9.162 1.00 46.72 319 PRO A C 1
ATOM 2515 O O . PRO A 1 319 ? 2.925 -19.133 8.917 1.00 46.72 319 PRO A O 1
ATOM 2518 N N . LEU A 1 320 ? 1.854 -17.345 9.719 1.00 48.91 320 LEU A N 1
ATOM 2519 C CA . LEU A 1 320 ? 3.074 -16.574 9.937 1.00 48.91 320 LEU A CA 1
ATOM 2520 C C . LEU A 1 320 ? 4.173 -17.346 10.692 1.00 48.91 320 LEU A C 1
ATOM 2522 O O . LEU A 1 320 ? 5.353 -17.163 10.427 1.00 48.91 320 LEU A O 1
ATOM 2526 N N . ALA A 1 321 ? 3.797 -18.247 11.590 1.00 50.44 321 ALA A N 1
ATOM 2527 C CA . ALA A 1 321 ? 4.743 -19.078 12.326 1.00 50.44 321 ALA A CA 1
ATOM 2528 C C . ALA A 1 321 ? 5.507 -20.102 11.455 1.00 50.44 321 ALA A C 1
ATOM 2530 O O . ALA A 1 321 ? 6.580 -20.541 11.856 1.00 50.44 321 ALA A O 1
ATOM 2531 N N . ASP A 1 322 ? 4.979 -20.443 10.278 1.00 49.16 322 ASP A N 1
ATOM 2532 C CA . ASP A 1 322 ? 5.410 -21.583 9.464 1.00 49.16 322 ASP A CA 1
ATOM 2533 C C . ASP A 1 322 ? 6.192 -21.177 8.205 1.00 49.16 322 ASP A C 1
ATOM 2535 O O . ASP A 1 322 ? 6.814 -22.026 7.566 1.00 49.16 322 ASP A O 1
ATOM 2539 N N . LEU A 1 323 ? 6.187 -19.891 7.820 1.00 55.56 323 LEU A N 1
ATOM 2540 C CA . LEU A 1 323 ? 7.144 -19.439 6.804 1.00 55.56 323 LEU A CA 1
ATOM 2541 C C . LEU A 1 323 ? 8.545 -19.400 7.416 1.00 55.56 323 LEU A C 1
ATOM 2543 O O . LEU A 1 323 ? 8.690 -18.899 8.535 1.00 55.56 323 LEU A O 1
ATOM 2547 N N . PRO A 1 324 ? 9.580 -19.835 6.673 1.00 53.41 324 PRO A N 1
ATOM 2548 C CA . PRO A 1 324 ? 10.952 -19.707 7.128 1.00 53.41 324 PRO A CA 1
ATOM 2549 C C . PRO A 1 324 ? 11.233 -18.233 7.426 1.00 53.41 324 PRO A C 1
ATOM 2551 O O . PRO A 1 324 ? 11.260 -17.387 6.531 1.00 53.41 324 PRO A O 1
ATOM 2554 N N . PHE A 1 325 ? 11.411 -17.914 8.709 1.00 50.88 325 PHE A N 1
ATOM 2555 C CA . PHE A 1 325 ? 11.916 -16.616 9.121 1.00 50.88 325 PHE A CA 1
ATOM 2556 C C . PHE A 1 325 ? 13.359 -16.565 8.666 1.00 50.88 325 PHE A C 1
ATOM 2558 O O . PHE A 1 325 ? 14.173 -17.153 9.363 1.00 50.88 325 PHE A O 1
ATOM 2565 N N . PHE A 1 326 ? 13.633 -15.950 7.507 1.00 51.50 326 PHE A N 1
ATOM 2566 C CA . PHE A 1 326 ? 14.964 -15.670 6.960 1.00 51.50 326 PHE A CA 1
ATOM 2567 C C . PHE A 1 326 ? 16.085 -16.497 7.624 1.00 51.50 326 PHE A C 1
ATOM 2569 O O . PHE A 1 326 ? 16.962 -15.932 8.280 1.00 51.50 326 PHE A O 1
ATOM 2576 N N . SER A 1 327 ? 15.997 -17.830 7.572 1.00 38.81 327 SER A N 1
ATOM 2577 C CA . SER A 1 327 ? 16.808 -18.657 8.461 1.00 38.81 327 SER A CA 1
ATOM 2578 C C . SER A 1 327 ? 18.212 -18.619 7.898 1.00 38.81 327 SER A C 1
ATOM 2580 O O . SER A 1 327 ? 18.426 -19.028 6.761 1.00 38.81 327 SER A O 1
ATOM 2582 N N . GLY A 1 328 ? 19.141 -18.046 8.659 1.00 38.59 328 GLY A N 1
ATOM 2583 C CA . GLY A 1 328 ? 20.530 -17.811 8.266 1.00 38.59 328 GLY A CA 1
ATOM 2584 C C . GLY A 1 328 ? 21.377 -19.073 8.089 1.00 38.59 328 GLY A C 1
ATOM 2585 O O . GLY A 1 328 ? 22.598 -18.963 8.098 1.00 38.59 328 GLY A O 1
ATOM 2586 N N . ASP A 1 329 ? 20.760 -20.238 7.904 1.00 34.88 329 ASP A N 1
ATOM 2587 C CA . ASP A 1 329 ? 21.463 -21.475 7.598 1.00 34.88 329 ASP A CA 1
ATOM 2588 C C . ASP A 1 329 ? 21.511 -21.644 6.071 1.00 34.88 329 ASP A C 1
ATOM 2590 O O . ASP A 1 329 ? 20.551 -22.049 5.423 1.00 34.88 329 ASP A O 1
ATOM 2594 N N . GLU A 1 330 ? 22.664 -21.245 5.528 1.00 38.47 330 GLU A N 1
ATOM 2595 C CA . GLU A 1 330 ? 23.203 -21.533 4.193 1.00 38.47 330 GLU A CA 1
ATOM 2596 C C . GLU A 1 330 ? 22.396 -21.077 2.962 1.00 38.47 330 GLU A C 1
ATOM 2598 O O . GLU A 1 330 ? 21.767 -21.859 2.256 1.00 38.47 330 GLU A O 1
ATOM 2603 N N . VAL A 1 331 ? 22.623 -19.827 2.544 1.00 37.88 331 VAL A N 1
ATOM 2604 C CA . VAL A 1 331 ? 22.901 -19.590 1.117 1.00 37.88 331 VAL A CA 1
ATOM 2605 C C . VAL A 1 331 ? 24.416 -19.577 0.974 1.00 37.88 331 VAL A C 1
ATOM 2607 O O . VAL A 1 331 ? 25.056 -18.525 0.953 1.00 37.88 331 VAL A O 1
ATOM 2610 N N . SER A 1 332 ? 25.017 -20.767 0.933 1.00 31.27 332 SER A N 1
ATOM 2611 C CA . SER A 1 332 ? 26.354 -20.885 0.374 1.00 31.27 332 SER A CA 1
ATOM 2612 C C . SER A 1 332 ? 26.240 -20.515 -1.107 1.00 31.27 332 SER A C 1
ATOM 2614 O O . SER A 1 332 ? 25.615 -21.191 -1.924 1.00 31.27 332 SER A O 1
ATOM 2616 N N . ALA A 1 333 ? 26.802 -19.365 -1.458 1.00 36.34 333 ALA A N 1
ATOM 2617 C CA . ALA A 1 333 ? 27.021 -18.971 -2.835 1.00 36.34 333 ALA A CA 1
ATOM 2618 C C . ALA A 1 333 ? 28.091 -19.894 -3.447 1.00 36.34 333 ALA A C 1
ATOM 2620 O O . ALA A 1 333 ? 29.244 -19.500 -3.572 1.00 36.34 333 ALA A O 1
ATOM 2621 N N . ASN A 1 334 ? 27.743 -21.150 -3.743 1.00 35.16 334 ASN A N 1
ATOM 2622 C CA . ASN A 1 334 ? 28.529 -22.063 -4.577 1.00 35.16 334 ASN A CA 1
ATOM 2623 C C . ASN A 1 334 ? 27.749 -23.356 -4.873 1.00 35.16 334 ASN A C 1
ATOM 2625 O O . ASN A 1 334 ? 27.955 -24.360 -4.207 1.00 35.16 334 ASN A O 1
ATOM 2629 N N . GLN A 1 335 ? 26.864 -23.316 -5.878 1.00 31.22 335 GLN A N 1
ATOM 2630 C CA . GLN A 1 335 ? 26.552 -24.406 -6.833 1.00 31.22 335 GLN A CA 1
ATOM 2631 C C . GLN A 1 335 ? 25.270 -24.078 -7.623 1.00 31.22 335 GLN A C 1
ATOM 2633 O O . GLN A 1 335 ? 24.233 -24.707 -7.465 1.00 31.22 335 GLN A O 1
ATOM 2638 N N . ALA A 1 336 ? 25.322 -23.062 -8.485 1.00 31.61 336 ALA A N 1
ATOM 2639 C CA . ALA A 1 336 ? 24.358 -22.920 -9.589 1.00 31.61 336 ALA A CA 1
ATOM 2640 C C . ALA A 1 336 ? 24.919 -22.055 -10.731 1.00 31.61 336 ALA A C 1
ATOM 2642 O O . ALA A 1 336 ? 24.174 -21.398 -11.450 1.00 31.61 336 ALA A O 1
ATOM 2643 N N . ASN A 1 337 ? 26.247 -22.023 -10.884 1.00 35.69 337 ASN A N 1
ATOM 2644 C CA . ASN A 1 337 ? 26.907 -21.372 -12.009 1.00 35.69 337 ASN A CA 1
ATOM 2645 C C . ASN A 1 337 ? 27.691 -22.449 -12.768 1.00 35.69 337 ASN A C 1
ATOM 2647 O O . ASN A 1 337 ? 28.873 -22.673 -12.508 1.00 35.69 337 ASN A O 1
ATOM 2651 N N . SER A 1 338 ? 26.995 -23.192 -13.633 1.00 31.09 338 SER A N 1
ATOM 2652 C CA . SER A 1 338 ? 27.638 -23.903 -14.752 1.00 31.09 338 SER A CA 1
ATOM 2653 C C . SER A 1 338 ? 26.718 -24.295 -15.908 1.00 31.09 338 SER A C 1
ATOM 2655 O O . SER A 1 338 ? 27.280 -24.547 -16.958 1.00 31.09 338 SER A O 1
ATOM 2657 N N . ASP A 1 339 ? 25.379 -24.286 -15.808 1.00 29.38 339 ASP A N 1
ATOM 2658 C CA . ASP A 1 339 ? 24.545 -24.881 -16.882 1.00 29.38 339 ASP A CA 1
ATOM 2659 C C . ASP A 1 339 ? 23.366 -24.027 -17.387 1.00 29.38 339 ASP A C 1
ATOM 2661 O O . ASP A 1 339 ? 22.337 -24.553 -17.798 1.00 29.38 339 ASP A O 1
ATOM 2665 N N . ILE A 1 340 ? 23.502 -22.699 -17.443 1.00 34.28 340 ILE A N 1
ATOM 2666 C CA . ILE A 1 340 ? 22.639 -21.893 -18.332 1.00 34.28 340 ILE A CA 1
ATOM 2667 C C . ILE A 1 340 ? 23.532 -21.224 -19.371 1.00 34.28 340 ILE A C 1
ATOM 2669 O O . ILE A 1 340 ? 23.775 -20.018 -19.380 1.00 34.28 340 ILE A O 1
ATOM 2673 N N . ALA A 1 341 ? 24.074 -22.080 -20.236 1.00 30.00 341 ALA A N 1
ATOM 2674 C CA . ALA A 1 341 ? 24.517 -21.674 -21.551 1.00 30.00 341 ALA A CA 1
ATOM 2675 C C . ALA A 1 341 ? 23.284 -21.298 -22.383 1.00 30.00 341 ALA A C 1
ATOM 2677 O O . ALA A 1 341 ? 22.269 -21.989 -22.387 1.00 30.00 341 ALA A O 1
ATOM 2678 N N . THR A 1 342 ? 23.410 -20.164 -23.059 1.00 38.19 342 THR A N 1
ATOM 2679 C CA . THR A 1 342 ? 22.598 -19.661 -24.168 1.00 38.19 342 THR A CA 1
ATOM 2680 C C . THR A 1 342 ? 21.813 -20.737 -24.939 1.00 38.19 342 THR A C 1
ATOM 2682 O O . THR A 1 342 ? 22.391 -21.437 -25.768 1.00 38.19 342 THR A O 1
ATOM 2685 N N . ASP A 1 343 ? 20.491 -20.791 -24.770 1.00 27.58 343 ASP A N 1
ATOM 2686 C CA . ASP A 1 343 ? 19.595 -21.255 -25.832 1.00 27.58 343 ASP A CA 1
ATOM 2687 C C . ASP A 1 343 ? 18.447 -20.256 -25.994 1.00 27.58 343 ASP A C 1
ATOM 2689 O O . ASP A 1 343 ? 17.739 -19.899 -25.053 1.00 27.58 343 ASP A O 1
ATOM 2693 N N . SER A 1 344 ? 18.332 -19.754 -27.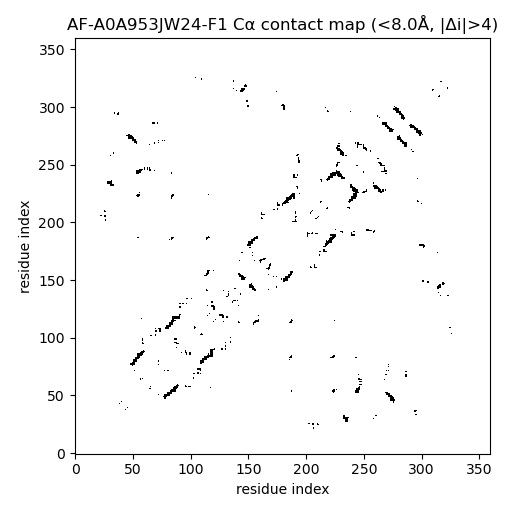216 1.00 37.53 344 SER A N 1
ATOM 2694 C CA . SER A 1 344 ? 17.382 -18.741 -27.664 1.00 37.53 344 SER A CA 1
ATOM 2695 C C . SER A 1 344 ? 16.418 -19.393 -28.651 1.00 37.53 344 SER A C 1
ATOM 2697 O O . SER A 1 344 ? 16.324 -18.999 -29.811 1.00 37.53 344 SER A O 1
ATOM 2699 N N . SER A 1 345 ? 15.701 -20.411 -28.172 1.00 28.98 345 SER A N 1
ATOM 2700 C CA . SER A 1 345 ? 14.711 -21.162 -28.947 1.00 28.98 345 SER A CA 1
ATOM 2701 C C . SER A 1 345 ? 13.366 -21.212 -28.202 1.00 28.98 345 SER A C 1
ATOM 2703 O O . SER A 1 345 ? 13.347 -21.371 -26.980 1.00 28.98 345 SER A O 1
ATOM 2705 N N . PRO A 1 346 ? 12.219 -21.046 -28.890 1.00 31.05 346 PRO A N 1
ATOM 2706 C CA . PRO A 1 346 ? 10.915 -20.932 -28.241 1.00 31.05 346 PRO A CA 1
ATOM 2707 C C . PRO A 1 346 ? 10.476 -22.278 -27.649 1.00 31.05 346 PRO A C 1
ATOM 2709 O O . PRO A 1 346 ? 10.349 -23.273 -28.362 1.00 31.05 346 PRO A O 1
ATOM 2712 N N . LEU A 1 347 ? 10.205 -22.303 -26.342 1.00 29.97 347 LEU A N 1
ATOM 2713 C CA . LEU A 1 347 ? 9.643 -23.461 -25.647 1.00 29.97 347 LEU A CA 1
ATOM 2714 C C . LEU A 1 347 ? 8.206 -23.730 -26.126 1.00 29.97 347 LEU A C 1
ATOM 2716 O O . LEU A 1 347 ? 7.245 -23.131 -25.644 1.00 29.97 347 LEU A O 1
ATOM 2720 N N . ASN A 1 348 ? 8.060 -24.671 -27.061 1.00 30.59 348 ASN A N 1
ATOM 2721 C CA . ASN A 1 348 ? 6.812 -25.395 -27.287 1.00 30.59 348 ASN A CA 1
ATOM 2722 C C . ASN A 1 348 ? 6.532 -26.266 -26.057 1.00 30.59 348 ASN A C 1
ATOM 2724 O O . ASN A 1 348 ? 7.115 -27.336 -25.892 1.00 30.59 348 ASN A O 1
ATOM 2728 N N . MET A 1 349 ? 5.637 -25.804 -25.188 1.00 29.48 349 MET A N 1
ATOM 2729 C CA . MET A 1 349 ? 5.143 -26.593 -24.066 1.00 29.48 349 MET A CA 1
ATOM 2730 C C . MET A 1 349 ? 3.999 -27.486 -24.567 1.00 29.48 349 MET A C 1
ATOM 2732 O O . MET A 1 349 ? 2.861 -27.043 -24.708 1.00 29.48 349 MET A O 1
ATOM 2736 N N . VAL A 1 350 ? 4.319 -28.740 -24.893 1.00 31.03 350 VAL A N 1
ATOM 2737 C CA . VAL A 1 350 ? 3.321 -29.797 -25.106 1.00 31.03 350 VAL A CA 1
ATOM 2738 C C . VAL A 1 350 ? 2.797 -30.202 -23.728 1.00 31.03 350 VAL A C 1
ATOM 2740 O O . VAL A 1 350 ? 3.545 -30.734 -22.910 1.00 31.03 350 VAL A O 1
ATOM 2743 N N . LEU A 1 351 ? 1.528 -29.906 -23.453 1.00 33.06 351 LEU A N 1
ATOM 2744 C CA . LEU A 1 351 ? 0.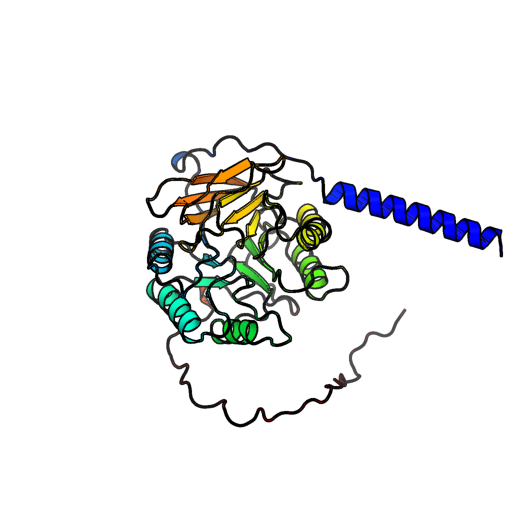818 -30.412 -22.277 1.00 33.06 351 LEU A CA 1
ATOM 2745 C C . LEU A 1 351 ? 0.439 -31.893 -22.504 1.00 33.06 351 LEU A C 1
ATOM 2747 O O . LEU A 1 351 ? 0.079 -32.239 -23.630 1.00 33.06 351 LEU A O 1
ATOM 2751 N N . PRO A 1 352 ? 0.495 -32.765 -21.478 1.00 31.97 352 PRO A N 1
ATOM 2752 C CA . PRO A 1 352 ? -0.069 -34.115 -21.542 1.00 31.97 352 PRO A CA 1
ATOM 2753 C C . PRO A 1 352 ? -1.584 -34.078 -21.805 1.00 31.97 352 PRO A C 1
ATOM 2755 O O . PRO A 1 352 ? -2.305 -33.253 -21.245 1.00 31.97 352 PRO A O 1
ATOM 2758 N N . ASP A 1 353 ? -2.046 -34.961 -22.687 1.00 35.16 353 ASP A N 1
ATOM 2759 C CA . ASP A 1 353 ? -3.317 -34.859 -23.420 1.00 35.16 353 ASP A CA 1
ATOM 2760 C C . ASP A 1 353 ? -4.522 -35.530 -22.721 1.00 35.16 353 ASP A C 1
ATOM 2762 O O . ASP A 1 353 ? -5.441 -36.016 -23.379 1.00 35.16 353 ASP A O 1
ATOM 2766 N N . ASP A 1 354 ? -4.544 -35.616 -21.387 1.00 37.47 354 ASP A N 1
ATOM 2767 C CA . ASP A 1 354 ? -5.516 -36.465 -20.680 1.00 37.47 354 ASP A CA 1
ATOM 2768 C C . ASP A 1 354 ? -6.421 -35.788 -19.639 1.00 37.47 354 ASP A C 1
ATOM 2770 O O . ASP A 1 354 ? -7.252 -36.480 -19.054 1.00 37.47 354 ASP A O 1
ATOM 2774 N N . GLN A 1 355 ? -6.414 -34.455 -19.474 1.00 37.12 355 GLN A N 1
ATOM 2775 C CA . GLN A 1 355 ? -7.388 -33.768 -18.594 1.00 37.12 355 GLN A CA 1
ATOM 2776 C C . GLN A 1 355 ? -7.977 -32.452 -19.133 1.00 37.12 355 GLN A C 1
ATOM 2778 O O . GLN A 1 355 ? -7.997 -31.431 -18.448 1.00 37.12 355 GLN A O 1
ATOM 2783 N N . LEU A 1 356 ? -8.549 -32.478 -20.340 1.00 35.62 356 LEU A N 1
ATOM 2784 C CA . LEU A 1 356 ? -9.483 -31.433 -20.784 1.00 35.62 356 LEU A CA 1
ATOM 2785 C C . LEU A 1 356 ? -10.938 -31.938 -20.706 1.00 35.62 356 LEU A C 1
ATOM 2787 O O . LEU A 1 356 ? -11.260 -32.951 -21.335 1.00 35.62 356 LEU A O 1
ATOM 2791 N N . PRO A 1 357 ? -11.851 -31.255 -19.985 1.00 34.66 357 PRO A N 1
ATOM 2792 C CA . PRO A 1 357 ? -13.273 -31.567 -20.057 1.00 34.66 357 PRO A CA 1
ATOM 2793 C C . PRO A 1 357 ? -13.804 -31.219 -21.456 1.00 34.66 357 PRO A C 1
ATOM 2795 O O . PRO A 1 357 ? -13.620 -30.108 -21.956 1.00 34.66 357 PRO A O 1
ATOM 2798 N N . ARG A 1 358 ? -14.444 -32.195 -22.110 1.00 35.66 358 ARG A N 1
ATOM 2799 C CA . ARG A 1 358 ? -15.061 -32.023 -23.435 1.00 35.66 358 ARG A CA 1
ATOM 2800 C C . ARG A 1 358 ? -16.329 -31.157 -23.346 1.00 35.66 358 ARG A C 1
ATOM 2802 O O . ARG A 1 358 ? -17.026 -31.224 -22.336 1.00 35.66 358 ARG A O 1
ATOM 2809 N N . PRO A 1 359 ? -16.648 -30.386 -24.400 1.00 38.62 359 PRO A N 1
ATOM 2810 C CA . PRO A 1 359 ? -17.715 -29.394 -24.370 1.00 38.62 359 PRO A CA 1
ATOM 2811 C C . PRO A 1 359 ? -19.102 -30.023 -24.536 1.00 38.62 359 PRO A C 1
ATOM 2813 O O . PRO A 1 359 ? -19.298 -30.804 -25.467 1.00 38.62 359 PRO A O 1
ATOM 2816 N N . TRP A 1 360 ? -20.041 -29.601 -23.685 1.00 40.31 360 TRP A N 1
ATOM 2817 C CA . TRP A 1 360 ? -21.453 -29.349 -24.000 1.00 40.31 360 TRP A CA 1
ATOM 2818 C C . TRP A 1 360 ? -21.932 -28.160 -23.175 1.00 40.31 360 TRP A C 1
ATOM 2820 O O . TRP A 1 360 ? -21.661 -28.164 -21.952 1.00 40.31 360 TRP A O 1
#

Foldseek 3Di:
DVVVVVVVVVVVVVVVVVVVVLLVDLLQFDFDDAPDFDDDPVVQPAFPAKEKEAEQLAQPQPDCLLLLQLLVRLVVVHLAYEYQENLHQALQDLVSLVVSLVSCVVSLHHYDYQHDPNLADPDPDRSSQVSVCVQVVLDPGNWAWADEFQEIETHDELVADCDPPGPRVVVLLVCQVVWAWEYEYHYADWLDFLDCPPVPSSSVCSSRVSVSQLPGNYAEYEYEDQQWWWWFRGGSNHIYIYHHQSYQPWADGHDDDPGTPDIGTRFNKMKMWRHHPFWTWIWMAGSVGDTRDIGIRTTDGTPDDDDDDDDPVHPHPPYSVPPPSSPPPDPPPDDDPDPPDDDPDDDPDDDPDPDDDDDD

Secondary structure (DSSP, 8-state):
-HHHHHHHHHHHHHHHHHHHHHHHHHHS--BPPPP-PPPPTTTS---SEEEEEE----BTS--SHHHHHHHHHHHTT-S-EEEES--BS-TT-HHHHHHHHHHHHHTT--EEEEP-TTTS-SSS-THHHHHHHHHSTT-SSSSEEEEETTEEEEEE-TTS--STT-HHHHHHHHHHHHS-S-EEEEESS-SS-S--TTHHHHHHHIIIIIHHHHTSSEEEEEE-SSSSEEEEPPBTTBEEEEE--SSS---PPPPP-TTEEEEE-S--EEEEEEE-SSEEEEEEEETT--EEEEEEEE----SS-SS----SSS-----TTTS-----S---S-SS-SS-------------TT-PPPP-